Protein AF-A0A7K2ZDS9-F1 (afdb_monomer_lite)

Sequence (303 aa):
VRRLADRGIAALVVELGPRFSRLPASIVDAARAAGLPLVQLHREVPFVAVTEEVHTEIVNGHYALLQQAEEVHRRATRALLDGGGVPQVLGILADFTANPVFLETPDGQLLYAASTGTGPVGADPLQVWEGMRGDRAARESPPVGALLVDVPGGGPDTGAVRARLVLLAVSGPLATVHRMAAERAAGLLAVVLMQARQEEELAARGRGDFLTDLAEGRITPEDAPAQARVLGFRPGDTPLLPVVMRLAPELSPSGNWALLARAVLEELASVGVPVLLGVRPVEGRVPLLLGLRSEGERTAVAD

Structure (mmCIF, N/CA/C/O backbone):
data_AF-A0A7K2ZDS9-F1
#
_entry.id   AF-A0A7K2ZDS9-F1
#
loop_
_atom_site.group_PDB
_atom_site.id
_atom_site.type_symbol
_atom_site.label_atom_id
_atom_site.label_alt_id
_atom_site.label_comp_id
_atom_site.label_asym_id
_atom_site.label_entity_id
_atom_site.label_seq_id
_atom_site.pdbx_PDB_ins_code
_atom_site.Cartn_x
_atom_site.Cartn_y
_atom_site.Cartn_z
_atom_site.occupancy
_atom_site.B_iso_or_equiv
_atom_site.auth_seq_id
_atom_site.auth_comp_id
_atom_site.auth_asym_id
_atom_site.auth_atom_id
_atom_site.pdbx_PDB_model_num
ATOM 1 N N . VAL A 1 1 ? 43.546 -2.698 -29.893 1.00 84.25 1 VAL A N 1
ATOM 2 C CA . VAL A 1 1 ? 42.318 -3.522 -29.945 1.00 84.25 1 VAL A CA 1
ATOM 3 C C . VAL A 1 1 ? 42.160 -4.390 -28.703 1.00 84.25 1 VAL A C 1
ATOM 5 O O . VAL A 1 1 ? 41.290 -4.057 -27.923 1.00 84.25 1 VAL A O 1
ATOM 8 N N . ARG A 1 2 ? 43.023 -5.387 -28.433 1.00 86.12 2 ARG A N 1
ATOM 9 C CA . ARG A 1 2 ? 42.906 -6.247 -27.225 1.00 86.12 2 ARG A CA 1
ATOM 10 C C . ARG A 1 2 ? 42.755 -5.459 -25.914 1.00 86.12 2 ARG A C 1
ATOM 12 O O . ARG A 1 2 ? 41.713 -5.533 -25.295 1.00 86.12 2 ARG A O 1
ATOM 19 N N . ARG A 1 3 ? 43.684 -4.534 -25.631 1.00 91.62 3 ARG A N 1
ATOM 20 C CA . ARG A 1 3 ? 43.606 -3.626 -24.463 1.00 91.62 3 ARG A CA 1
ATOM 21 C C . ARG A 1 3 ? 42.320 -2.785 -24.356 1.00 91.62 3 ARG A C 1
ATOM 23 O O . ARG A 1 3 ? 42.027 -2.285 -23.281 1.00 91.62 3 ARG A O 1
ATOM 30 N N . LEU A 1 4 ? 41.612 -2.548 -25.464 1.00 89.19 4 LEU A N 1
ATOM 31 C CA . LEU A 1 4 ? 40.334 -1.826 -25.462 1.00 89.19 4 LEU A CA 1
ATOM 32 C C . LEU A 1 4 ? 39.170 -2.780 -25.182 1.00 89.19 4 LEU A C 1
ATOM 34 O O . LEU A 1 4 ? 38.296 -2.441 -24.394 1.00 89.19 4 LEU A O 1
ATOM 38 N N . ALA A 1 5 ? 39.199 -3.979 -25.768 1.00 88.56 5 ALA A N 1
ATOM 39 C CA . ALA A 1 5 ? 38.248 -5.043 -25.461 1.00 88.56 5 ALA A CA 1
ATOM 40 C C . ALA A 1 5 ? 38.324 -5.458 -23.980 1.00 88.56 5 ALA A C 1
ATOM 42 O O . ALA A 1 5 ? 37.290 -5.564 -23.331 1.00 88.56 5 ALA A O 1
ATOM 43 N N . ASP A 1 6 ? 39.533 -5.553 -23.413 1.00 90.56 6 ASP A N 1
ATOM 44 C CA . ASP A 1 6 ? 39.758 -5.864 -21.990 1.00 90.56 6 ASP A CA 1
ATOM 45 C C . ASP A 1 6 ? 39.131 -4.823 -21.039 1.00 90.56 6 ASP A C 1
ATOM 47 O O . ASP A 1 6 ? 38.927 -5.094 -19.860 1.00 90.56 6 ASP A O 1
ATOM 51 N N . ARG A 1 7 ? 38.819 -3.617 -21.538 1.00 91.38 7 ARG A N 1
ATOM 52 C CA . ARG A 1 7 ? 38.135 -2.555 -20.782 1.00 91.38 7 ARG A CA 1
ATOM 53 C C . ARG A 1 7 ? 36.607 -2.605 -20.899 1.00 91.38 7 ARG A C 1
ATOM 55 O O . ARG A 1 7 ? 35.951 -1.711 -20.376 1.00 91.38 7 ARG A O 1
ATOM 62 N N . GLY A 1 8 ? 36.043 -3.602 -21.582 1.00 87.56 8 GLY A N 1
ATOM 63 C CA . GLY A 1 8 ? 34.594 -3.799 -21.678 1.00 87.56 8 GLY A CA 1
ATOM 64 C C . GLY A 1 8 ? 33.859 -2.744 -22.510 1.00 87.56 8 GLY A C 1
ATOM 65 O O . GLY A 1 8 ? 32.692 -2.469 -22.250 1.00 87.56 8 GLY A O 1
ATOM 66 N N . ILE A 1 9 ? 34.521 -2.118 -23.490 1.00 91.88 9 ILE A N 1
ATOM 67 C CA . ILE A 1 9 ? 33.846 -1.155 -24.372 1.00 91.88 9 ILE A CA 1
ATOM 68 C C . ILE A 1 9 ? 32.840 -1.865 -25.291 1.00 91.88 9 ILE A C 1
ATOM 70 O O . ILE A 1 9 ? 33.092 -2.976 -25.754 1.00 91.88 9 ILE A O 1
ATOM 74 N N . ALA A 1 10 ? 31.727 -1.198 -25.600 1.00 88.62 10 ALA A N 1
ATOM 75 C CA . ALA A 1 10 ? 30.663 -1.774 -26.426 1.00 88.62 10 ALA A CA 1
ATOM 76 C C . ALA A 1 10 ? 31.066 -1.963 -27.902 1.00 88.62 10 ALA A C 1
ATOM 78 O O . ALA A 1 10 ? 30.640 -2.920 -28.543 1.00 88.62 10 ALA A O 1
ATOM 79 N N . ALA A 1 11 ? 31.880 -1.054 -28.450 1.00 92.56 11 ALA A N 1
ATOM 80 C CA . ALA A 1 11 ? 32.357 -1.094 -29.831 1.00 92.56 11 ALA A CA 1
ATOM 81 C C . ALA A 1 11 ? 33.585 -0.190 -30.025 1.00 92.56 11 ALA A C 1
ATOM 83 O O . ALA A 1 11 ? 33.828 0.726 -29.238 1.00 92.56 11 ALA A O 1
ATOM 84 N N . LEU A 1 12 ? 34.331 -0.414 -31.109 1.00 91.44 12 LEU A N 1
ATOM 85 C CA . LEU A 1 12 ? 35.350 0.503 -31.617 1.00 91.44 12 LEU A CA 1
ATOM 86 C C . LEU A 1 12 ? 34.874 1.111 -32.939 1.00 91.44 12 LEU A C 1
ATOM 88 O O . LEU A 1 12 ? 34.647 0.396 -33.912 1.00 91.44 12 LEU A O 1
ATOM 92 N N . VAL A 1 13 ? 34.765 2.435 -32.984 1.00 90.00 13 VAL A N 1
ATOM 93 C CA . VAL A 1 13 ? 34.428 3.180 -34.202 1.00 90.00 13 VAL A CA 1
ATOM 94 C C . VAL A 1 13 ? 35.693 3.855 -34.715 1.00 90.00 13 VAL A C 1
ATOM 96 O O . VAL A 1 13 ? 36.402 4.501 -33.944 1.00 90.00 13 VAL A O 1
ATOM 99 N N . VAL A 1 14 ? 36.009 3.676 -35.997 1.00 88.44 14 VAL A N 1
ATOM 100 C CA . VAL A 1 14 ? 37.202 4.260 -36.617 1.00 88.44 14 VAL A CA 1
ATOM 101 C C . VAL A 1 14 ? 36.809 5.040 -37.861 1.00 88.44 14 VAL A C 1
ATOM 103 O O . VAL A 1 14 ? 36.216 4.496 -38.795 1.00 88.44 14 VAL A O 1
ATOM 106 N N . GLU A 1 15 ? 37.182 6.312 -37.871 1.00 87.44 15 GLU A N 1
ATOM 107 C CA . GLU A 1 15 ? 37.054 7.183 -39.028 1.00 87.44 15 GLU A CA 1
ATOM 108 C C . GLU A 1 15 ? 38.235 7.000 -39.984 1.00 87.44 15 GLU A C 1
ATOM 110 O O . GLU A 1 15 ? 39.405 7.031 -39.585 1.00 87.44 15 GLU A O 1
ATOM 115 N N . LEU A 1 16 ? 37.925 6.802 -41.265 1.00 81.06 16 LEU A N 1
ATOM 116 C CA . LEU A 1 16 ? 38.924 6.782 -42.321 1.00 81.06 16 LEU A CA 1
ATOM 117 C C . LEU A 1 16 ? 39.328 8.215 -42.681 1.00 81.06 16 LEU A C 1
ATOM 119 O O . LEU A 1 16 ? 38.705 8.863 -43.515 1.00 81.06 16 LEU A O 1
ATOM 123 N N . GLY A 1 17 ? 40.397 8.703 -42.054 1.00 72.06 17 GLY A N 1
ATOM 124 C CA . GLY A 1 17 ? 41.053 9.938 -42.481 1.00 72.06 17 GLY A CA 1
ATOM 125 C C . GLY A 1 17 ? 41.742 9.795 -43.853 1.00 72.06 17 GLY A C 1
ATOM 126 O O . GLY A 1 17 ? 41.769 8.710 -44.440 1.00 72.06 17 GLY A O 1
ATOM 127 N N . PRO A 1 18 ? 42.436 10.837 -44.346 1.00 69.62 18 PRO A N 1
ATOM 128 C CA . PRO A 1 18 ? 43.017 10.864 -45.699 1.00 69.62 18 PRO A CA 1
ATOM 129 C C . PRO A 1 18 ? 44.116 9.814 -45.944 1.00 69.62 18 PRO A C 1
ATOM 131 O O . PRO A 1 18 ? 44.572 9.628 -47.068 1.00 69.62 18 PRO A O 1
ATOM 134 N N . ARG A 1 19 ? 44.580 9.141 -44.885 1.00 70.06 19 ARG A N 1
ATOM 135 C CA . ARG A 1 19 ? 45.683 8.173 -44.913 1.00 70.06 19 ARG A CA 1
ATOM 136 C C . ARG A 1 19 ? 45.243 6.741 -45.203 1.00 70.06 19 ARG A C 1
ATOM 138 O O . ARG A 1 19 ? 46.085 5.935 -45.589 1.00 70.06 19 ARG A O 1
ATOM 145 N N . PHE A 1 20 ? 43.971 6.407 -45.002 1.00 72.94 20 PHE A N 1
ATOM 146 C CA . PHE A 1 20 ? 43.491 5.033 -45.121 1.00 72.94 20 PHE A CA 1
ATOM 147 C C . PHE A 1 20 ? 42.194 4.989 -45.922 1.00 72.94 20 PHE A C 1
ATOM 149 O O . PHE A 1 20 ? 41.197 5.571 -45.523 1.00 72.94 20 PHE A O 1
ATOM 156 N N . SER A 1 21 ? 42.189 4.248 -47.029 1.00 77.62 21 SER A N 1
ATOM 157 C CA . SER A 1 21 ? 40.975 3.974 -47.814 1.00 77.62 21 SER A CA 1
ATOM 158 C C . SER A 1 21 ? 40.158 2.798 -47.263 1.00 77.62 21 SER A C 1
ATOM 160 O O . SER A 1 21 ? 38.987 2.633 -47.601 1.00 77.62 21 SER A O 1
ATOM 162 N N . ARG A 1 22 ? 40.771 1.966 -46.414 1.00 84.44 22 ARG A N 1
ATOM 163 C CA . ARG A 1 22 ? 40.149 0.853 -45.689 1.00 84.44 22 ARG A CA 1
ATOM 164 C C . ARG A 1 22 ? 40.935 0.585 -44.407 1.00 84.44 22 ARG A C 1
ATOM 166 O O . ARG A 1 22 ? 42.142 0.830 -44.363 1.00 84.44 22 ARG A O 1
ATOM 173 N N . LEU A 1 23 ? 40.271 0.047 -43.385 1.00 87.25 23 LEU A N 1
ATOM 174 C CA . LEU A 1 23 ? 40.953 -0.400 -42.173 1.00 87.25 23 LEU A CA 1
ATOM 175 C C . LEU A 1 23 ? 41.977 -1.513 -42.477 1.00 87.25 23 LEU A C 1
ATOM 177 O O . LEU A 1 23 ? 41.646 -2.467 -43.186 1.00 87.25 23 LEU A O 1
ATOM 181 N N . PRO A 1 24 ? 43.205 -1.429 -41.929 1.00 89.62 24 PRO A N 1
ATOM 182 C CA . PRO A 1 24 ? 44.192 -2.499 -42.028 1.00 89.62 24 PRO A CA 1
ATOM 183 C C . PRO A 1 24 ? 43.642 -3.839 -41.526 1.00 89.62 24 PRO A C 1
ATOM 185 O O . PRO A 1 24 ? 43.031 -3.899 -40.456 1.00 89.62 24 PRO A O 1
ATOM 188 N N . ALA A 1 25 ? 43.919 -4.924 -42.257 1.00 90.00 25 ALA A N 1
ATOM 189 C CA . ALA A 1 25 ? 43.439 -6.270 -41.922 1.00 90.00 25 ALA A CA 1
ATOM 190 C C . ALA A 1 25 ? 43.820 -6.692 -40.492 1.00 90.00 25 ALA A C 1
ATOM 192 O O . ALA A 1 25 ? 43.001 -7.250 -39.772 1.00 90.00 25 ALA A O 1
ATOM 193 N N . SER A 1 26 ? 45.008 -6.296 -40.025 1.00 91.31 26 SER A N 1
ATOM 194 C CA . SER A 1 26 ? 45.476 -6.568 -38.663 1.00 91.31 26 SER A CA 1
ATOM 195 C C . SER A 1 26 ? 44.574 -5.994 -37.560 1.00 91.31 26 SER A C 1
ATOM 197 O O . SER A 1 26 ? 44.471 -6.590 -36.488 1.00 91.31 26 SER A O 1
ATOM 199 N N . ILE A 1 27 ? 43.901 -4.861 -37.795 1.00 89.38 27 ILE A N 1
ATOM 200 C CA . ILE A 1 27 ? 42.941 -4.275 -36.845 1.00 89.38 27 ILE A CA 1
ATOM 201 C C . ILE A 1 27 ? 41.627 -5.059 -36.874 1.00 89.38 27 ILE A C 1
ATOM 203 O O . ILE A 1 27 ? 41.070 -5.349 -35.814 1.00 89.38 27 ILE A O 1
ATOM 207 N N . VAL A 1 28 ? 41.164 -5.427 -38.071 1.00 92.69 28 VAL A N 1
ATOM 208 C CA . VAL A 1 28 ? 39.931 -6.201 -38.276 1.00 92.69 28 VAL A CA 1
ATOM 209 C C . VAL A 1 28 ? 40.045 -7.578 -37.625 1.00 92.69 28 VAL A C 1
ATOM 211 O O . VAL A 1 28 ? 39.174 -7.962 -36.844 1.00 92.69 28 VAL A O 1
ATOM 214 N N . ASP A 1 29 ? 41.144 -8.286 -37.873 1.00 94.50 29 ASP A N 1
ATOM 215 C CA . ASP A 1 29 ? 41.392 -9.616 -37.317 1.00 94.50 29 ASP A CA 1
ATOM 216 C C . ASP A 1 29 ? 41.520 -9.565 -35.793 1.00 94.50 29 ASP A C 1
ATOM 218 O O . ASP A 1 29 ? 40.963 -10.406 -35.088 1.00 94.50 29 ASP A O 1
ATOM 222 N N . ALA A 1 30 ? 42.186 -8.536 -35.258 1.00 92.62 30 ALA A N 1
ATOM 223 C CA . ALA A 1 30 ? 42.301 -8.349 -33.817 1.00 92.62 30 ALA A CA 1
ATOM 224 C C . ALA A 1 30 ? 40.958 -8.023 -33.142 1.00 92.62 30 ALA A C 1
ATOM 226 O O . ALA A 1 30 ? 40.757 -8.431 -31.999 1.00 92.62 30 ALA A O 1
ATOM 227 N N . ALA A 1 31 ? 40.061 -7.289 -33.808 1.00 92.12 31 ALA A N 1
ATOM 228 C CA . ALA A 1 31 ? 38.731 -6.974 -33.279 1.00 92.12 31 ALA A CA 1
ATOM 229 C C . ALA A 1 31 ? 37.824 -8.204 -33.314 1.00 92.12 31 ALA A C 1
ATOM 231 O O . ALA A 1 31 ? 37.193 -8.531 -32.312 1.00 92.12 31 ALA A O 1
ATOM 232 N N . ARG A 1 32 ? 37.859 -8.948 -34.427 1.00 93.44 32 ARG A N 1
ATOM 233 C CA . ARG A 1 32 ? 37.137 -10.212 -34.590 1.00 93.44 32 ARG A CA 1
ATOM 234 C C . ARG A 1 32 ? 37.571 -11.253 -33.560 1.00 93.44 32 ARG A C 1
ATOM 236 O O . ARG A 1 32 ? 36.717 -11.855 -32.923 1.00 93.44 32 ARG A O 1
ATOM 243 N N . ALA A 1 33 ? 38.877 -11.423 -33.354 1.00 93.88 33 ALA A N 1
ATOM 244 C CA . ALA A 1 33 ? 39.407 -12.348 -32.352 1.00 93.88 33 ALA A CA 1
ATOM 245 C C . ALA A 1 33 ? 39.027 -11.956 -30.913 1.00 93.88 33 ALA A C 1
ATOM 247 O O . ALA A 1 33 ? 38.928 -12.823 -30.053 1.00 93.88 33 ALA A O 1
ATOM 248 N N . ALA A 1 34 ? 38.816 -10.663 -30.653 1.00 91.25 34 ALA A N 1
ATOM 249 C CA . ALA A 1 34 ? 38.399 -10.149 -29.351 1.00 91.25 34 ALA A CA 1
ATOM 250 C C . ALA A 1 34 ? 36.869 -10.046 -29.187 1.00 91.25 34 ALA A C 1
ATOM 252 O O . ALA A 1 34 ? 36.416 -9.567 -28.153 1.00 91.25 34 ALA A O 1
ATOM 253 N N . GLY A 1 35 ? 36.074 -10.432 -30.196 1.00 92.12 35 GLY A N 1
ATOM 254 C CA . GLY A 1 35 ? 34.613 -10.291 -30.178 1.00 92.12 35 GLY A CA 1
ATOM 255 C C . GLY A 1 35 ? 34.113 -8.841 -30.114 1.00 92.12 35 GLY A C 1
ATOM 256 O O . GLY A 1 35 ? 32.957 -8.613 -29.779 1.00 92.12 35 GLY A O 1
ATOM 257 N N . LEU A 1 36 ? 34.970 -7.861 -30.416 1.00 93.94 36 LEU A N 1
ATOM 258 C CA . LEU A 1 36 ? 34.659 -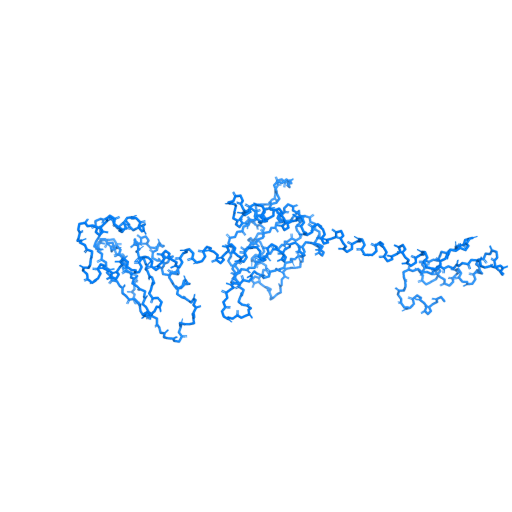6.440 -30.288 1.00 93.94 36 LEU A CA 1
ATOM 259 C C . LEU A 1 36 ? 34.062 -5.906 -31.602 1.00 93.94 36 LEU A C 1
ATOM 261 O O . LEU A 1 36 ? 34.764 -5.930 -32.620 1.00 93.94 36 LEU A O 1
ATOM 265 N N . PRO A 1 37 ? 32.820 -5.380 -31.609 1.00 94.69 37 PRO A N 1
ATOM 266 C CA . PRO A 1 37 ? 32.244 -4.753 -32.793 1.00 94.69 37 PRO A CA 1
ATOM 267 C C . PRO A 1 37 ? 33.131 -3.616 -33.315 1.00 94.69 37 PRO A C 1
ATOM 269 O O . PRO A 1 37 ? 33.517 -2.720 -32.562 1.00 94.69 37 PRO A O 1
ATOM 272 N N . LEU A 1 38 ? 33.460 -3.659 -34.608 1.00 92.94 38 LEU A N 1
ATOM 273 C CA . LEU A 1 38 ? 34.298 -2.671 -35.287 1.00 92.94 38 LEU A CA 1
ATOM 274 C C . LEU A 1 38 ? 33.484 -1.978 -36.380 1.00 92.94 38 LEU A C 1
ATOM 276 O O . LEU A 1 38 ? 33.024 -2.630 -37.316 1.00 92.94 38 LEU A O 1
ATOM 280 N N . VAL A 1 39 ? 33.334 -0.660 -36.272 1.00 91.38 39 VAL A N 1
ATOM 281 C CA . VAL A 1 39 ? 32.566 0.163 -37.215 1.00 91.38 39 VAL A CA 1
ATOM 282 C C . VAL A 1 39 ? 33.517 1.083 -37.974 1.00 91.38 39 VAL A C 1
ATOM 284 O O . VAL A 1 39 ? 34.285 1.828 -37.369 1.00 91.38 39 VAL A O 1
ATOM 287 N N . GLN A 1 40 ? 33.465 1.033 -39.305 1.00 90.06 40 GLN A N 1
ATOM 288 C CA . GLN A 1 40 ? 34.260 1.887 -40.189 1.00 90.06 40 GLN A CA 1
ATOM 289 C C . GLN A 1 40 ? 33.399 3.038 -40.720 1.00 90.06 40 GLN A C 1
ATOM 291 O O . GLN A 1 40 ? 32.426 2.797 -41.441 1.00 90.06 40 GLN A O 1
ATOM 296 N N . LEU A 1 41 ? 33.780 4.281 -40.422 1.00 87.75 41 LEU A N 1
ATOM 297 C CA . LEU A 1 41 ? 33.132 5.469 -40.980 1.00 87.75 41 LEU A CA 1
ATOM 298 C C . LEU A 1 41 ? 33.859 5.906 -42.257 1.00 87.75 41 LEU A C 1
ATOM 300 O O . LEU A 1 41 ? 35.074 6.091 -42.263 1.00 87.75 41 LEU A O 1
ATOM 304 N N . HIS A 1 42 ? 33.103 6.048 -43.346 1.00 84.31 42 HIS A N 1
ATOM 305 C CA . HIS A 1 42 ? 33.617 6.428 -44.672 1.00 84.31 42 HIS A CA 1
ATOM 306 C C . HIS A 1 42 ? 33.562 7.942 -44.926 1.00 84.31 42 HIS A C 1
ATOM 308 O O . HIS A 1 42 ? 33.944 8.406 -45.998 1.00 84.31 42 HIS A O 1
ATOM 314 N N . ARG A 1 43 ? 33.019 8.700 -43.973 1.00 81.19 43 ARG A N 1
ATOM 315 C CA . ARG A 1 43 ? 32.911 10.158 -43.983 1.00 81.19 43 ARG A CA 1
ATOM 316 C C . ARG A 1 43 ? 33.262 10.656 -42.591 1.00 81.19 43 ARG A C 1
ATOM 318 O O . ARG A 1 43 ? 33.038 9.926 -41.624 1.00 81.19 43 ARG A O 1
ATOM 325 N N . GLU A 1 44 ? 33.775 11.876 -42.524 1.00 79.69 44 GLU A N 1
ATOM 326 C CA . GLU A 1 44 ? 34.014 12.558 -41.258 1.00 79.69 44 GLU A CA 1
ATOM 327 C C . GLU A 1 44 ? 32.688 12.738 -40.519 1.00 79.69 44 GLU A C 1
ATOM 329 O O . GLU A 1 44 ? 31.703 13.221 -41.090 1.00 79.69 44 GLU A O 1
ATOM 334 N N . VAL A 1 45 ? 32.655 12.293 -39.264 1.00 81.69 45 VAL A N 1
ATOM 335 C CA . VAL A 1 45 ? 31.509 12.485 -38.376 1.00 81.69 45 VAL A CA 1
ATOM 336 C C . VAL A 1 45 ? 32.019 13.256 -37.165 1.00 81.69 45 VAL A C 1
ATOM 338 O O . VAL A 1 45 ? 32.823 12.712 -36.407 1.00 81.69 45 VAL A O 1
ATOM 341 N N . PRO A 1 46 ? 31.571 14.507 -36.952 1.00 82.81 46 PRO A N 1
ATOM 342 C CA . PRO A 1 46 ? 32.022 15.299 -35.820 1.00 82.81 46 PRO A CA 1
ATOM 343 C C . PRO A 1 46 ? 31.780 14.546 -34.513 1.00 82.81 46 PRO A C 1
ATOM 345 O O . PRO A 1 46 ? 30.645 14.187 -34.199 1.00 82.81 46 PRO A O 1
ATOM 348 N N . PHE A 1 47 ? 32.843 14.335 -33.732 1.00 80.50 47 PHE A N 1
ATOM 349 C CA . PHE A 1 47 ? 32.745 13.660 -32.436 1.00 80.50 47 PHE A CA 1
ATOM 350 C C . PHE A 1 47 ? 31.684 14.313 -31.538 1.00 80.50 47 PHE A C 1
ATOM 352 O O . PHE A 1 47 ? 30.915 13.603 -30.899 1.00 80.50 47 PHE A O 1
ATOM 359 N N . VAL A 1 48 ? 31.588 15.650 -31.579 1.00 85.62 48 VAL A N 1
ATOM 360 C CA . VAL A 1 48 ? 30.579 16.439 -30.855 1.00 85.62 48 VAL A CA 1
ATOM 361 C C . VAL A 1 48 ? 29.159 15.991 -31.204 1.00 85.62 48 VAL A C 1
ATOM 363 O O . VAL A 1 48 ? 28.406 15.676 -30.292 1.00 85.62 48 VAL A O 1
ATOM 366 N N . ALA A 1 49 ? 28.828 15.846 -32.491 1.00 83.06 49 ALA A N 1
ATOM 367 C CA . ALA A 1 49 ? 27.495 15.429 -32.930 1.00 83.06 49 ALA A CA 1
ATOM 368 C C . ALA A 1 49 ? 27.145 14.013 -32.445 1.00 83.06 49 ALA A C 1
ATOM 370 O O . ALA A 1 49 ? 26.041 13.772 -31.971 1.00 83.06 49 ALA A O 1
ATOM 371 N N . VAL A 1 50 ? 28.103 13.077 -32.491 1.00 84.31 50 VAL A N 1
ATOM 372 C CA . VAL A 1 50 ? 27.893 11.718 -31.957 1.00 84.31 50 VAL A CA 1
ATOM 373 C C . VAL A 1 50 ? 27.666 11.763 -30.451 1.00 84.31 50 VAL A C 1
ATOM 375 O O . VAL A 1 50 ? 26.750 11.119 -29.945 1.00 84.31 50 VAL A O 1
ATOM 378 N N . THR A 1 51 ? 28.492 12.511 -29.717 1.00 85.12 51 THR A N 1
ATOM 379 C CA . THR A 1 51 ? 28.337 12.611 -28.266 1.00 85.12 51 THR A CA 1
ATOM 380 C C . THR A 1 51 ? 27.053 13.325 -27.863 1.00 85.12 51 THR A C 1
ATOM 382 O O . THR A 1 51 ? 26.459 12.914 -26.873 1.00 85.12 51 THR A O 1
ATOM 385 N N . GLU A 1 52 ? 26.607 14.339 -28.604 1.00 85.81 52 GLU A N 1
ATOM 386 C CA . GLU A 1 52 ? 25.349 15.053 -28.359 1.00 85.81 52 GLU A CA 1
ATOM 387 C C . GLU A 1 52 ? 24.138 14.153 -28.596 1.00 85.81 52 GLU A C 1
ATOM 389 O O . GLU A 1 52 ? 23.274 14.084 -27.728 1.00 85.81 52 GLU A O 1
ATOM 394 N N . GLU A 1 53 ? 24.101 13.406 -29.701 1.00 82.88 53 GLU A N 1
ATOM 395 C CA . GLU A 1 53 ? 23.032 12.439 -29.981 1.00 82.88 53 GLU A CA 1
ATOM 396 C C . GLU A 1 53 ? 22.980 11.334 -28.919 1.00 82.88 53 GLU A C 1
ATOM 398 O O . GLU A 1 53 ? 21.919 11.027 -28.380 1.00 82.88 53 GLU A O 1
ATOM 403 N N . VAL A 1 54 ? 24.135 10.781 -28.535 1.00 83.62 54 VAL A N 1
ATOM 404 C CA . VAL A 1 54 ? 24.201 9.751 -27.486 1.00 83.62 54 VAL A CA 1
ATOM 405 C C . VAL A 1 54 ? 23.757 10.305 -26.131 1.00 83.62 54 VAL A C 1
ATOM 407 O O . VAL A 1 54 ? 22.983 9.651 -25.436 1.00 83.62 54 VAL A O 1
ATOM 410 N N . HIS A 1 55 ? 24.211 11.500 -25.736 1.00 74.75 55 HIS A N 1
ATOM 411 C CA . HIS A 1 55 ? 23.760 12.114 -24.483 1.00 74.75 55 HIS A CA 1
ATOM 412 C C . HIS A 1 55 ? 22.270 12.448 -24.530 1.00 74.75 55 HIS A C 1
ATOM 414 O O . HIS A 1 55 ? 21.582 12.228 -23.538 1.00 74.75 55 HIS A O 1
ATOM 420 N N . THR A 1 56 ? 21.768 12.925 -25.668 1.00 76.25 56 THR A N 1
ATOM 421 C CA . THR A 1 56 ? 20.345 13.202 -25.883 1.00 76.25 56 THR A CA 1
ATOM 422 C C . THR A 1 56 ? 19.530 11.929 -25.706 1.00 76.25 56 THR A C 1
ATOM 424 O O . THR A 1 56 ? 18.586 11.930 -24.924 1.00 76.25 56 THR A O 1
ATOM 427 N N . GLU A 1 57 ? 19.932 10.816 -26.319 1.00 79.25 57 GLU A N 1
ATOM 428 C CA . GLU A 1 57 ? 19.243 9.531 -26.180 1.00 79.25 57 GLU A CA 1
ATOM 429 C C . GLU A 1 57 ? 19.289 8.992 -24.741 1.00 79.25 57 GLU A C 1
ATOM 431 O O . GLU A 1 57 ? 18.267 8.569 -24.201 1.00 79.25 57 GLU A O 1
ATOM 436 N N . ILE A 1 58 ? 20.443 9.066 -24.067 1.00 76.38 58 ILE A N 1
ATOM 437 C CA . ILE A 1 58 ? 20.578 8.639 -22.663 1.00 76.38 58 ILE A CA 1
ATOM 438 C C . ILE A 1 58 ? 19.676 9.479 -21.747 1.00 76.38 58 ILE A C 1
ATOM 440 O O . ILE A 1 58 ? 18.944 8.936 -20.914 1.00 76.38 58 ILE A O 1
ATOM 444 N N . VAL A 1 59 ? 19.710 10.806 -21.900 1.00 72.75 59 VAL A N 1
ATOM 445 C CA . VAL A 1 59 ? 18.894 11.735 -21.107 1.00 72.75 59 VAL A CA 1
ATOM 446 C C . VAL A 1 59 ? 17.407 11.522 -21.395 1.00 72.75 59 VAL A C 1
ATOM 448 O O . VAL A 1 59 ? 16.615 11.441 -20.455 1.00 72.75 59 VAL A O 1
ATOM 451 N N . ASN A 1 60 ? 17.028 11.351 -22.663 1.00 72.75 60 ASN A N 1
ATOM 452 C CA . ASN A 1 60 ? 15.651 11.089 -23.077 1.00 72.75 60 ASN A CA 1
ATOM 453 C C . ASN A 1 60 ? 15.139 9.747 -22.544 1.00 72.75 60 ASN A C 1
ATOM 455 O O . ASN A 1 60 ? 13.997 9.675 -22.091 1.00 72.75 60 ASN A O 1
ATOM 459 N N . GLY A 1 61 ? 15.977 8.708 -22.517 1.00 73.06 61 GLY A N 1
ATOM 460 C CA . GLY A 1 61 ? 15.637 7.413 -21.932 1.00 73.06 61 GLY A CA 1
ATOM 461 C C . GLY A 1 61 ? 15.327 7.514 -20.437 1.00 73.06 61 GLY A C 1
ATOM 462 O O . GLY A 1 61 ? 14.295 7.023 -19.977 1.00 73.06 61 GLY A O 1
ATOM 463 N N . HIS A 1 62 ? 16.166 8.214 -19.667 1.00 73.81 62 HIS A N 1
ATOM 464 C CA . HIS A 1 62 ? 15.911 8.451 -18.239 1.00 73.81 62 HIS A CA 1
ATOM 465 C C . HIS A 1 62 ? 14.666 9.321 -18.010 1.00 73.81 62 HIS A C 1
ATOM 467 O O . HIS A 1 62 ? 13.877 9.054 -17.099 1.00 73.81 62 HIS A O 1
ATOM 473 N N . TYR A 1 63 ? 14.462 10.331 -18.856 1.00 80.12 63 TYR A N 1
ATOM 474 C CA . TYR A 1 63 ? 13.282 11.187 -18.808 1.00 80.12 63 TYR A CA 1
ATOM 475 C C . TYR A 1 63 ? 11.995 10.404 -19.103 1.00 80.12 63 TYR A C 1
ATOM 477 O O . TYR A 1 63 ? 11.003 10.576 -18.399 1.00 80.12 63 TYR A O 1
ATOM 485 N N . ALA A 1 64 ? 12.015 9.492 -20.078 1.00 83.06 64 ALA A N 1
ATOM 486 C CA . ALA A 1 64 ? 10.869 8.658 -20.428 1.00 83.06 64 ALA A CA 1
ATOM 487 C C . ALA A 1 64 ? 10.439 7.742 -19.270 1.00 83.06 64 ALA A C 1
ATOM 489 O O . ALA A 1 64 ? 9.249 7.664 -18.964 1.00 83.06 64 ALA A O 1
ATOM 490 N N . LEU A 1 65 ? 11.391 7.105 -18.576 1.00 85.81 65 LEU A N 1
ATOM 491 C CA . LEU A 1 65 ? 11.088 6.287 -17.391 1.00 85.81 65 LEU A CA 1
ATOM 492 C C . LEU A 1 65 ? 10.476 7.139 -16.268 1.00 85.81 65 LEU A C 1
ATOM 494 O O . LEU A 1 65 ? 9.502 6.733 -15.634 1.00 85.81 65 LEU A O 1
ATOM 498 N N . LEU A 1 66 ? 11.006 8.346 -16.046 1.00 86.62 66 LEU A N 1
ATOM 499 C CA . LEU A 1 66 ? 10.464 9.267 -15.050 1.00 86.62 66 LEU A CA 1
ATOM 500 C C . LEU A 1 66 ? 9.033 9.702 -15.393 1.00 86.62 66 LEU A C 1
ATOM 502 O O . LEU A 1 66 ? 8.173 9.695 -14.517 1.00 86.62 66 LEU A O 1
ATOM 506 N N . GLN A 1 67 ? 8.769 10.029 -16.660 1.00 89.81 67 GLN A N 1
ATOM 507 C CA . GLN A 1 67 ? 7.436 10.392 -17.148 1.00 89.81 67 GLN A CA 1
ATOM 508 C C . GLN A 1 67 ? 6.431 9.247 -16.977 1.00 89.81 67 GLN A C 1
ATOM 510 O O . GLN A 1 67 ? 5.308 9.475 -16.536 1.00 89.81 67 GLN A O 1
ATOM 515 N N . GLN A 1 68 ? 6.832 8.004 -17.256 1.00 89.81 68 GLN A N 1
ATOM 516 C CA . GLN A 1 68 ? 5.976 6.834 -17.040 1.00 89.81 68 GLN A CA 1
ATOM 517 C C . GLN A 1 68 ? 5.629 6.641 -15.558 1.00 89.81 68 GLN A C 1
ATOM 519 O O . GLN A 1 68 ? 4.461 6.456 -15.217 1.00 89.81 68 GLN A O 1
ATOM 524 N N . ALA A 1 69 ? 6.617 6.734 -14.664 1.00 91.69 69 ALA A N 1
ATOM 525 C CA . ALA A 1 69 ? 6.373 6.660 -13.224 1.00 91.69 69 ALA A CA 1
ATOM 526 C C . ALA A 1 69 ? 5.537 7.851 -12.708 1.00 91.69 69 ALA A C 1
ATOM 528 O O . ALA A 1 69 ? 4.806 7.719 -11.723 1.00 91.69 69 ALA A O 1
ATOM 529 N N . GLU A 1 70 ? 5.635 9.022 -13.343 1.00 92.44 70 GLU A N 1
ATOM 530 C CA . GLU A 1 70 ? 4.822 10.207 -13.026 1.00 92.44 70 GLU A CA 1
ATOM 531 C C . GLU A 1 70 ? 3.378 10.017 -13.445 1.00 92.44 70 GLU A C 1
ATOM 533 O O . GLU A 1 70 ? 2.470 10.347 -12.688 1.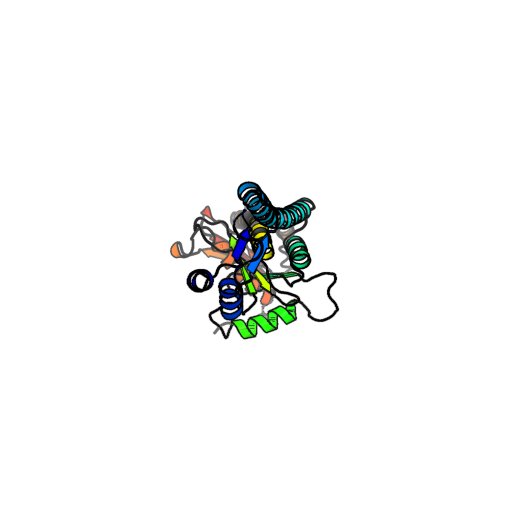00 92.44 70 GLU A O 1
ATOM 538 N N . GLU A 1 71 ? 3.148 9.395 -14.596 1.00 94.19 71 GLU A N 1
ATOM 539 C CA . GLU A 1 71 ? 1.799 9.086 -15.038 1.00 94.19 71 GLU A CA 1
ATOM 540 C C . GLU A 1 71 ? 1.085 8.138 -14.070 1.00 94.19 71 GLU A C 1
ATOM 542 O O . GLU A 1 71 ? -0.086 8.350 -13.746 1.00 94.19 71 GLU A O 1
ATOM 547 N N . VAL A 1 72 ? 1.792 7.135 -13.541 1.00 95.31 72 VAL A N 1
ATOM 548 C CA . VAL A 1 72 ? 1.253 6.244 -12.500 1.00 95.31 72 VAL A CA 1
ATOM 549 C C . VAL A 1 72 ? 0.893 7.029 -11.244 1.00 95.31 72 VAL A C 1
ATOM 551 O O . VAL A 1 72 ? -0.219 6.886 -10.734 1.00 95.31 72 VAL A O 1
ATOM 554 N N . HIS A 1 73 ? 1.797 7.891 -10.772 1.00 94.31 73 HIS A N 1
ATOM 555 C CA . HIS A 1 73 ? 1.548 8.738 -9.609 1.00 94.31 73 HIS A CA 1
ATOM 556 C C . HIS A 1 73 ? 0.329 9.645 -9.824 1.00 94.31 73 HIS A C 1
ATOM 558 O O . HIS A 1 73 ? -0.577 9.668 -8.996 1.00 94.31 73 HIS A O 1
ATOM 564 N N . ARG A 1 74 ? 0.240 10.319 -10.975 1.00 96.31 74 ARG A N 1
ATOM 565 C CA . ARG A 1 74 ? -0.882 11.193 -11.340 1.00 96.31 74 ARG A CA 1
ATOM 566 C C . ARG A 1 74 ? -2.213 10.443 -11.379 1.00 96.31 74 ARG A C 1
ATOM 568 O O . ARG A 1 74 ? -3.216 10.954 -10.877 1.00 96.31 74 ARG A O 1
ATOM 575 N N . ARG A 1 75 ? -2.239 9.240 -11.964 1.00 96.88 75 ARG A N 1
ATOM 576 C CA . ARG A 1 75 ? -3.432 8.378 -11.995 1.00 96.88 75 ARG A CA 1
ATOM 577 C C . ARG A 1 75 ? -3.847 7.944 -10.591 1.00 96.88 75 ARG A C 1
ATOM 579 O O . ARG A 1 75 ? -5.030 8.027 -10.276 1.00 96.88 75 ARG A O 1
ATOM 586 N N . ALA A 1 76 ? -2.893 7.527 -9.759 1.00 96.06 76 ALA A N 1
ATOM 587 C CA . ALA A 1 76 ? -3.150 7.134 -8.377 1.00 96.06 76 ALA A CA 1
ATOM 588 C C . ALA A 1 76 ? -3.685 8.308 -7.545 1.00 96.06 76 ALA A C 1
ATOM 590 O O . ALA A 1 76 ? -4.707 8.168 -6.882 1.00 96.06 76 ALA A O 1
ATOM 591 N N . THR A 1 77 ? -3.064 9.485 -7.647 1.00 95.81 77 THR A N 1
ATOM 592 C CA . THR A 1 77 ? -3.528 10.707 -6.979 1.00 95.81 77 THR A CA 1
ATOM 593 C C . THR A 1 77 ? -4.947 11.072 -7.405 1.00 95.81 77 THR A C 1
ATOM 595 O O . THR A 1 77 ? -5.781 11.347 -6.549 1.00 95.81 77 THR A O 1
ATOM 598 N N . ARG A 1 78 ? -5.264 11.023 -8.707 1.00 96.56 78 ARG A N 1
ATOM 599 C CA . ARG A 1 78 ? -6.633 11.273 -9.187 1.00 96.56 78 ARG A CA 1
ATOM 600 C C . ARG A 1 78 ? -7.629 10.269 -8.605 1.00 96.56 78 ARG A C 1
ATOM 602 O O . ARG A 1 78 ? -8.651 10.688 -8.085 1.00 96.56 78 ARG A O 1
ATOM 609 N N . ALA A 1 79 ? -7.298 8.977 -8.622 1.00 94.06 79 ALA A N 1
ATOM 610 C CA . ALA A 1 79 ? -8.164 7.944 -8.060 1.00 94.06 79 ALA A CA 1
ATOM 611 C C . ALA A 1 79 ? -8.455 8.168 -6.567 1.00 94.06 79 ALA A C 1
ATOM 613 O O . ALA A 1 79 ? -9.580 7.941 -6.135 1.00 94.06 79 ALA A O 1
ATOM 614 N N . LEU A 1 80 ? -7.474 8.641 -5.793 1.00 92.88 80 LEU A N 1
ATOM 615 C CA . LEU A 1 80 ? -7.675 9.004 -4.387 1.00 92.88 80 LEU A CA 1
ATOM 616 C C . LEU A 1 80 ? -8.558 10.250 -4.225 1.00 92.88 80 LEU A C 1
ATOM 618 O O . LEU A 1 80 ? -9.436 10.267 -3.368 1.00 92.88 80 LEU A O 1
ATOM 622 N N . LEU A 1 81 ? -8.360 11.279 -5.056 1.00 93.62 81 LEU A N 1
ATOM 623 C CA . LEU A 1 81 ? -9.194 12.490 -5.041 1.00 93.62 81 LEU A CA 1
ATOM 624 C C . LEU A 1 81 ? -10.655 12.205 -5.419 1.00 93.62 81 LEU A C 1
ATOM 626 O O . LEU A 1 81 ? -11.553 12.854 -4.892 1.00 93.62 81 LEU A O 1
ATOM 630 N N . ASP A 1 82 ? -10.891 11.203 -6.265 1.00 93.69 82 ASP A N 1
ATOM 631 C CA . ASP A 1 82 ? -12.228 10.728 -6.639 1.00 93.69 82 ASP A CA 1
ATOM 632 C C . ASP A 1 82 ? -12.878 9.842 -5.546 1.00 93.69 82 ASP A C 1
ATOM 634 O O . ASP A 1 82 ? -13.932 9.244 -5.766 1.00 93.69 82 ASP A O 1
ATOM 638 N N . GLY A 1 83 ? -12.263 9.740 -4.359 1.00 87.12 83 GLY A N 1
ATOM 639 C CA . GLY A 1 83 ? -12.756 8.955 -3.221 1.00 87.12 83 GLY A CA 1
ATOM 640 C C . GLY A 1 83 ? -12.323 7.486 -3.225 1.00 87.12 83 GLY A C 1
ATOM 641 O O . GLY A 1 83 ? -12.836 6.687 -2.440 1.00 87.12 83 GLY A O 1
ATOM 642 N N . GLY A 1 84 ? -11.395 7.102 -4.103 1.00 89.06 84 GLY A N 1
ATOM 643 C CA . GLY A 1 84 ? -10.765 5.786 -4.084 1.00 89.06 84 GLY A CA 1
ATOM 644 C C . GLY A 1 84 ? -9.853 5.591 -2.869 1.00 89.06 84 GLY A C 1
ATOM 645 O O . GLY A 1 84 ? -9.432 6.540 -2.213 1.00 89.06 84 GLY A O 1
ATOM 646 N N . GLY A 1 85 ? -9.519 4.336 -2.579 1.00 88.94 85 GLY A N 1
ATOM 647 C CA . GLY A 1 85 ? -8.638 3.957 -1.479 1.00 88.94 85 GLY A CA 1
ATOM 648 C C . GLY A 1 85 ? -7.454 3.110 -1.938 1.00 88.94 85 GLY A C 1
ATOM 649 O O . GLY A 1 85 ? -7.061 3.099 -3.107 1.00 88.94 85 GLY A O 1
ATOM 650 N N . VAL A 1 86 ? -6.892 2.357 -0.990 1.00 91.94 86 VAL A N 1
ATOM 651 C CA . VAL A 1 86 ? -5.764 1.441 -1.226 1.00 91.94 86 VAL A CA 1
ATOM 652 C C . VAL A 1 86 ? -6.001 0.492 -2.416 1.00 91.94 86 VAL A C 1
ATOM 654 O O . VAL A 1 86 ? -5.110 0.414 -3.264 1.00 91.94 86 VAL A O 1
ATOM 657 N N . PRO A 1 87 ? -7.167 -0.178 -2.568 1.00 91.25 87 PRO A N 1
ATOM 658 C CA . PRO A 1 87 ? -7.384 -1.114 -3.675 1.00 91.25 87 PRO A CA 1
ATOM 659 C C . PRO A 1 87 ? -7.213 -0.486 -5.066 1.00 91.25 87 PRO A C 1
ATOM 661 O O . PRO A 1 87 ? -6.628 -1.102 -5.953 1.00 91.25 87 PRO A O 1
ATOM 664 N N . GLN A 1 88 ? -7.676 0.751 -5.259 1.00 92.62 88 GLN A N 1
ATOM 665 C CA . GLN A 1 88 ? -7.612 1.451 -6.543 1.00 92.62 88 GLN A CA 1
ATOM 666 C C . GLN A 1 88 ? -6.172 1.817 -6.915 1.00 92.62 88 GLN A C 1
ATOM 668 O O . GLN A 1 88 ? -5.765 1.640 -8.063 1.00 92.62 88 GLN A O 1
ATOM 673 N N . VAL A 1 89 ? -5.378 2.280 -5.943 1.00 95.44 89 VAL A N 1
ATOM 674 C CA . VAL A 1 89 ? -3.951 2.575 -6.153 1.00 95.44 89 VAL A CA 1
ATOM 675 C C . VAL A 1 89 ? -3.183 1.301 -6.511 1.00 95.44 89 VAL A C 1
ATOM 677 O O . VAL A 1 89 ? -2.385 1.311 -7.449 1.00 95.44 89 VAL A O 1
ATOM 680 N N . LEU A 1 90 ? -3.452 0.193 -5.810 1.00 94.62 90 LEU A N 1
ATOM 681 C CA . LEU A 1 90 ? -2.828 -1.098 -6.111 1.00 94.62 90 LEU A CA 1
ATOM 682 C C . LEU A 1 90 ? -3.233 -1.626 -7.492 1.00 94.62 90 LEU A C 1
ATOM 684 O O . LEU A 1 90 ? -2.374 -2.138 -8.203 1.00 94.62 90 LEU A O 1
ATOM 688 N N . GLY A 1 91 ? -4.493 -1.453 -7.902 1.00 93.44 91 GLY A N 1
ATOM 689 C CA . GLY A 1 91 ? -4.962 -1.812 -9.245 1.00 93.44 91 GLY A CA 1
ATOM 690 C C . GLY A 1 91 ? -4.224 -1.056 -10.351 1.00 93.44 91 GLY A C 1
ATOM 691 O O . GLY A 1 91 ? -3.728 -1.668 -11.291 1.00 93.44 91 GLY A O 1
ATOM 692 N N . ILE A 1 92 ? -4.044 0.261 -10.196 1.00 95.25 92 ILE A N 1
ATOM 693 C CA . ILE A 1 92 ? -3.274 1.079 -11.152 1.00 95.25 92 ILE A CA 1
ATOM 694 C C . ILE A 1 92 ? -1.829 0.578 -11.271 1.00 95.25 92 ILE A C 1
ATOM 696 O O . ILE A 1 92 ? -1.279 0.541 -12.374 1.00 95.25 92 ILE A O 1
ATOM 700 N N . LEU A 1 93 ? -1.209 0.195 -10.151 1.00 94.81 93 LEU A N 1
ATOM 701 C CA . LEU A 1 93 ? 0.153 -0.331 -10.154 1.00 94.81 93 LEU A CA 1
ATOM 702 C C . LEU A 1 93 ? 0.228 -1.741 -10.759 1.00 94.81 93 LEU A C 1
ATOM 704 O O . LEU A 1 93 ? 1.165 -2.030 -11.506 1.00 94.81 93 LEU A O 1
ATOM 708 N N . ALA A 1 94 ? -0.753 -2.599 -10.483 1.00 92.94 94 ALA A N 1
ATOM 709 C CA . ALA A 1 94 ? -0.839 -3.932 -11.069 1.00 92.94 94 ALA A CA 1
ATOM 710 C C . ALA A 1 94 ? -0.981 -3.856 -12.594 1.00 92.94 94 ALA A C 1
ATOM 712 O O . ALA A 1 94 ? -0.226 -4.505 -13.316 1.00 92.94 94 ALA A O 1
ATOM 713 N N . ASP A 1 95 ? -1.857 -2.979 -13.088 1.00 92.81 95 ASP A N 1
ATOM 714 C CA . ASP A 1 95 ? -2.028 -2.732 -14.521 1.00 92.81 95 ASP A CA 1
ATOM 715 C C . ASP A 1 95 ? -0.755 -2.164 -15.160 1.00 92.81 95 ASP A C 1
ATOM 717 O O . ASP A 1 95 ? -0.362 -2.590 -16.244 1.00 92.81 95 ASP A O 1
ATOM 721 N N . PHE A 1 96 ? -0.082 -1.216 -14.495 1.00 93.50 96 PHE A N 1
ATOM 722 C CA . PHE A 1 96 ? 1.152 -0.620 -15.011 1.00 93.50 96 PHE A CA 1
ATOM 723 C C . PHE A 1 96 ? 2.301 -1.627 -15.107 1.00 93.50 96 PHE A C 1
ATOM 725 O O . PHE A 1 96 ? 3.049 -1.624 -16.080 1.00 93.50 96 PHE A O 1
ATOM 732 N N . THR A 1 97 ? 2.450 -2.478 -14.094 1.00 91.31 97 THR A N 1
ATOM 733 C CA . THR A 1 97 ? 3.543 -3.457 -14.031 1.00 91.31 97 THR A CA 1
ATOM 734 C C . THR A 1 97 ? 3.212 -4.776 -14.720 1.00 91.31 97 THR A C 1
ATOM 736 O O . THR A 1 97 ? 4.092 -5.628 -14.827 1.00 91.31 97 THR A O 1
ATOM 739 N N . ALA A 1 98 ? 1.964 -4.951 -15.169 1.00 89.75 98 ALA A N 1
ATOM 740 C CA . ALA A 1 98 ? 1.398 -6.197 -15.683 1.00 89.75 98 ALA A CA 1
ATOM 741 C C . ALA A 1 98 ? 1.579 -7.401 -14.733 1.00 89.75 98 ALA A C 1
ATOM 743 O O . ALA A 1 98 ? 1.608 -8.556 -15.164 1.00 89.75 98 ALA A O 1
ATOM 744 N N . ASN A 1 99 ? 1.722 -7.136 -13.436 1.00 88.69 99 ASN A N 1
ATOM 745 C CA . ASN A 1 99 ? 2.105 -8.103 -12.417 1.00 88.69 99 ASN A CA 1
ATOM 746 C C . ASN A 1 99 ? 1.241 -7.920 -11.159 1.00 88.69 99 ASN A C 1
ATOM 748 O O . ASN A 1 99 ? 0.786 -6.807 -10.889 1.00 88.69 99 ASN A O 1
ATOM 752 N N . PRO A 1 100 ? 1.004 -8.982 -10.370 1.00 89.12 100 PRO A N 1
ATOM 753 C CA . PRO A 1 100 ? 0.244 -8.862 -9.136 1.00 89.12 100 PRO A CA 1
ATOM 754 C C . PRO A 1 100 ? 1.011 -8.048 -8.087 1.00 89.12 100 PRO A C 1
ATOM 756 O O . PRO A 1 100 ? 2.242 -8.123 -7.972 1.00 89.12 100 PRO A O 1
ATOM 759 N N . VAL A 1 101 ? 0.248 -7.280 -7.313 1.00 91.56 101 VAL A N 1
ATOM 760 C CA . VAL A 1 101 ? 0.742 -6.357 -6.291 1.00 91.56 101 VAL A CA 1
ATOM 761 C C . VAL A 1 101 ? 0.036 -6.646 -4.975 1.00 91.56 101 VAL A C 1
ATOM 763 O O . VAL A 1 101 ? -1.190 -6.739 -4.916 1.00 91.56 101 VAL A O 1
ATOM 766 N N . PHE A 1 102 ? 0.811 -6.729 -3.901 1.00 92.06 102 PHE A N 1
ATOM 767 C CA . PHE A 1 102 ? 0.315 -7.001 -2.559 1.00 92.06 102 PHE A CA 1
ATOM 768 C C . PHE A 1 102 ? 0.745 -5.902 -1.604 1.00 92.06 102 PHE A C 1
ATOM 770 O O . PHE A 1 102 ? 1.839 -5.352 -1.719 1.00 92.06 102 PHE A O 1
ATOM 777 N N . LEU A 1 103 ? -0.114 -5.612 -0.638 1.00 92.00 103 LEU A N 1
ATOM 778 C CA . LEU A 1 103 ? 0.210 -4.787 0.509 1.00 92.00 103 LEU A CA 1
ATOM 779 C C . LEU A 1 103 ? 0.118 -5.660 1.755 1.00 92.00 103 LEU A C 1
ATOM 781 O O . LEU A 1 103 ? -0.951 -6.187 2.055 1.00 92.00 103 LEU A O 1
ATOM 785 N N . GLU A 1 104 ? 1.226 -5.814 2.468 1.00 88.06 104 GLU A N 1
ATOM 786 C CA . GLU A 1 104 ? 1.323 -6.615 3.690 1.00 88.06 104 GLU A CA 1
ATOM 787 C C . GLU A 1 104 ? 1.690 -5.749 4.901 1.00 88.06 104 GLU A C 1
ATOM 789 O O . GLU A 1 104 ? 2.260 -4.667 4.758 1.00 88.06 104 GLU A O 1
ATOM 794 N N . THR A 1 105 ? 1.364 -6.207 6.106 1.00 84.31 105 THR A N 1
ATOM 795 C CA . THR A 1 105 ? 1.920 -5.650 7.344 1.00 84.31 105 THR A CA 1
ATOM 796 C C . THR A 1 105 ? 3.421 -5.957 7.435 1.00 84.31 105 THR A C 1
ATOM 798 O O . THR A 1 105 ? 3.907 -6.855 6.741 1.00 84.31 105 THR A O 1
ATOM 801 N N . PRO A 1 106 ? 4.180 -5.267 8.307 1.00 80.50 106 PRO A N 1
ATOM 802 C CA . PRO A 1 106 ? 5.580 -5.607 8.569 1.00 80.50 106 PRO A CA 1
ATOM 803 C C . PRO A 1 106 ? 5.784 -7.075 8.981 1.00 80.50 106 PRO A C 1
ATOM 805 O O . PRO A 1 106 ? 6.807 -7.662 8.638 1.00 80.50 106 PRO A O 1
ATOM 808 N N . ASP A 1 107 ? 4.776 -7.672 9.624 1.00 74.81 107 ASP A N 1
ATOM 809 C CA . ASP A 1 107 ? 4.757 -9.073 10.067 1.00 74.81 107 ASP A CA 1
ATOM 810 C C . ASP A 1 107 ? 4.339 -10.066 8.959 1.00 74.81 107 ASP A C 1
ATOM 812 O O . ASP A 1 107 ? 4.198 -11.263 9.204 1.00 74.81 107 ASP A O 1
ATOM 816 N N . GLY A 1 108 ? 4.113 -9.598 7.724 1.00 75.62 108 GLY A N 1
ATOM 817 C CA . GLY A 1 108 ? 3.763 -10.449 6.578 1.00 75.62 108 GLY A CA 1
ATOM 818 C C . GLY A 1 108 ? 2.291 -10.878 6.519 1.00 75.62 108 GLY A C 1
ATOM 819 O O . GLY A 1 108 ? 1.939 -11.865 5.856 1.00 75.62 108 GLY A O 1
ATOM 820 N N . GLN A 1 109 ? 1.398 -10.165 7.211 1.00 78.69 109 GLN A N 1
ATOM 821 C CA . GLN A 1 109 ? -0.044 -10.349 7.061 1.00 78.69 109 GLN A CA 1
ATOM 822 C C . GLN A 1 109 ? -0.541 -9.580 5.839 1.00 78.69 109 GLN A C 1
ATOM 824 O O . GLN A 1 109 ? -0.347 -8.372 5.741 1.00 78.69 109 GLN A O 1
ATOM 829 N N . LEU A 1 110 ? -1.212 -10.265 4.912 1.00 81.88 110 LEU A N 1
ATOM 830 C CA . LEU A 1 110 ? -1.811 -9.619 3.749 1.00 81.88 110 LEU A CA 1
ATOM 831 C C . LEU A 1 110 ? -2.914 -8.644 4.188 1.00 81.88 110 LEU A C 1
ATOM 833 O O . LEU A 1 110 ? -3.846 -9.032 4.889 1.00 81.88 110 LEU A O 1
ATOM 837 N N . LEU A 1 111 ? -2.804 -7.388 3.756 1.00 84.44 111 LEU A N 1
ATOM 838 C CA . LEU A 1 111 ? -3.831 -6.361 3.929 1.00 84.44 111 LEU A CA 1
ATOM 839 C C . LEU A 1 111 ? -4.692 -6.238 2.673 1.00 84.44 111 LEU A C 1
ATOM 841 O O . LEU A 1 111 ? -5.914 -6.217 2.762 1.00 84.44 111 LEU A O 1
ATOM 845 N N . TYR A 1 112 ? -4.046 -6.147 1.508 1.00 88.25 112 TYR A N 1
ATOM 846 C CA . TYR A 1 112 ? -4.713 -5.979 0.219 1.00 88.25 112 TYR A CA 1
ATOM 847 C C . TYR A 1 112 ? -3.934 -6.678 -0.892 1.00 88.25 112 TYR A C 1
ATOM 849 O O . TYR A 1 112 ? -2.705 -6.737 -0.857 1.00 88.25 112 TYR A O 1
ATOM 857 N N . ALA A 1 113 ? -4.650 -7.141 -1.911 1.00 87.44 113 ALA A N 1
ATOM 858 C CA . ALA A 1 113 ? -4.081 -7.699 -3.128 1.00 87.44 113 ALA A CA 1
ATOM 859 C C . ALA A 1 113 ? -4.763 -7.080 -4.351 1.00 87.44 113 ALA A C 1
ATOM 861 O O . ALA A 1 113 ? -5.970 -6.834 -4.337 1.00 87.44 113 ALA A O 1
ATOM 862 N N . ALA A 1 114 ? -3.991 -6.851 -5.406 1.00 89.44 114 ALA A N 1
ATOM 863 C CA . ALA A 1 114 ? -4.484 -6.445 -6.712 1.00 89.44 114 ALA A CA 1
ATOM 864 C C . ALA A 1 114 ? -3.779 -7.247 -7.809 1.00 89.44 114 ALA A C 1
ATOM 866 O O . ALA A 1 114 ? -2.607 -7.606 -7.691 1.00 89.44 114 ALA A O 1
ATOM 867 N N . SER A 1 115 ? -4.502 -7.514 -8.890 1.00 83.62 115 SER A N 1
ATOM 868 C CA . SER A 1 115 ? -3.978 -8.163 -10.090 1.00 83.62 115 SER A CA 1
ATOM 869 C C . SER A 1 115 ? -4.504 -7.453 -11.328 1.00 83.62 115 SER A C 1
ATOM 871 O O . SER A 1 115 ? -5.380 -6.593 -11.231 1.00 83.62 115 SER A O 1
ATOM 873 N N . THR A 1 116 ? -3.932 -7.787 -12.479 1.00 76.00 116 THR A N 1
ATOM 874 C CA . THR A 1 116 ? -4.290 -7.182 -13.758 1.00 76.00 116 THR A CA 1
ATOM 875 C C . THR A 1 116 ? -5.735 -7.518 -14.116 1.00 76.00 116 THR A C 1
ATOM 877 O O . THR A 1 116 ? -6.157 -8.674 -14.063 1.00 76.00 116 THR A O 1
ATOM 880 N N . GLY A 1 117 ? -6.508 -6.509 -14.521 1.00 60.22 117 GLY A N 1
ATOM 881 C CA . GLY A 1 117 ? -7.904 -6.707 -14.941 1.00 60.22 117 GLY A CA 1
ATOM 882 C C . GLY A 1 117 ? -8.067 -7.440 -16.284 1.00 60.22 117 GLY A C 1
ATOM 883 O O . GLY A 1 117 ? -9.187 -7.760 -16.675 1.00 60.22 117 GLY A O 1
ATOM 884 N N . THR A 1 118 ? -6.969 -7.682 -17.007 1.00 51.72 118 THR A N 1
ATOM 885 C CA . THR A 1 118 ? -6.944 -8.132 -18.414 1.00 51.72 118 THR A CA 1
ATOM 886 C C . THR A 1 118 ? -6.003 -9.313 -18.693 1.00 51.72 118 THR A C 1
ATOM 888 O O . THR A 1 118 ? -5.799 -9.669 -19.854 1.00 51.72 118 THR A O 1
ATOM 891 N N . GLY A 1 119 ? -5.436 -9.952 -17.664 1.00 46.69 119 GLY A N 1
ATOM 892 C CA . GLY A 1 119 ? -4.657 -11.185 -17.830 1.00 46.69 119 GLY A CA 1
ATOM 893 C C . GLY A 1 119 ? -5.540 -12.396 -18.177 1.00 46.69 119 GLY A C 1
ATOM 894 O O . GLY A 1 119 ? -6.713 -12.419 -17.794 1.00 46.69 119 GLY A O 1
ATOM 895 N N . PRO A 1 120 ? -5.021 -13.415 -18.895 1.00 43.41 120 PRO A N 1
ATOM 896 C CA . PRO A 1 120 ? -5.765 -14.651 -19.111 1.00 43.41 120 PRO A CA 1
ATOM 897 C C . PRO A 1 120 ? -6.123 -15.254 -17.747 1.00 43.41 120 PRO A C 1
ATOM 899 O O . PRO A 1 120 ? -5.319 -15.204 -16.818 1.00 43.41 120 PRO A O 1
ATOM 902 N N . VAL A 1 121 ? -7.336 -15.798 -17.622 1.00 53.72 121 VAL A N 1
ATOM 903 C CA . VAL A 1 121 ? -7.789 -16.538 -16.433 1.00 53.72 121 VAL A CA 1
ATOM 904 C C . VAL A 1 121 ? -6.664 -17.456 -15.942 1.00 53.72 121 VAL A C 1
ATOM 906 O O . VAL A 1 121 ? -6.209 -18.295 -16.718 1.00 53.72 121 VAL A O 1
ATOM 909 N N . GLY A 1 122 ? -6.247 -17.346 -14.673 1.00 53.00 122 GLY A N 1
ATOM 910 C CA . GLY A 1 122 ? -5.477 -18.437 -14.066 1.00 53.00 122 GLY A CA 1
ATOM 911 C C . GLY A 1 122 ? -4.446 -18.124 -12.986 1.00 53.00 122 GLY A C 1
ATOM 912 O O . GLY A 1 122 ? -3.416 -18.782 -12.985 1.00 53.00 122 GLY A O 1
ATOM 913 N N . ALA A 1 123 ? -4.692 -17.193 -12.064 1.00 54.62 123 ALA A N 1
ATOM 914 C CA . ALA A 1 123 ? -4.293 -17.372 -10.663 1.00 54.62 123 ALA A CA 1
ATOM 915 C C . ALA A 1 123 ? -5.036 -16.344 -9.806 1.00 54.62 123 ALA A C 1
ATOM 917 O O . ALA A 1 123 ? -4.941 -15.141 -10.047 1.00 54.62 123 ALA A O 1
ATOM 918 N N . ASP A 1 124 ? -5.790 -16.818 -8.818 1.00 70.75 124 ASP A N 1
ATOM 919 C CA . ASP A 1 124 ? -6.315 -15.951 -7.766 1.00 70.75 124 ASP A CA 1
ATOM 920 C C . ASP A 1 124 ? -5.116 -15.273 -7.068 1.00 70.75 124 ASP A C 1
ATOM 922 O O . ASP A 1 124 ? -4.186 -15.982 -6.666 1.00 70.75 124 ASP A O 1
ATOM 926 N N . PRO A 1 125 ? -5.085 -13.932 -6.930 1.00 69.31 125 PRO A N 1
ATOM 927 C CA . PRO A 1 125 ? -4.017 -13.230 -6.218 1.00 69.31 125 PRO A CA 1
ATOM 928 C C . PRO A 1 125 ? -3.726 -13.838 -4.843 1.00 69.31 125 PRO A C 1
ATOM 930 O O . PRO A 1 125 ? -2.569 -13.885 -4.427 1.00 69.31 125 PRO A O 1
ATOM 933 N N . LEU A 1 126 ? -4.756 -14.354 -4.166 1.00 72.38 126 LEU A N 1
ATOM 934 C CA . LEU A 1 126 ? -4.617 -15.032 -2.881 1.00 72.38 126 LEU A CA 1
ATOM 935 C C . LEU A 1 126 ? -3.827 -16.339 -2.998 1.00 72.38 126 LEU A C 1
ATOM 937 O O . LEU A 1 126 ? -2.947 -16.567 -2.179 1.00 72.38 126 LEU A O 1
ATOM 941 N N . GLN A 1 127 ? -4.040 -17.142 -4.043 1.00 75.31 127 GLN A N 1
ATOM 942 C CA . GLN A 1 127 ? -3.273 -18.374 -4.278 1.00 75.31 127 GLN A CA 1
ATOM 943 C C . GLN A 1 127 ? -1.802 -18.082 -4.600 1.00 75.31 127 GLN A C 1
ATOM 945 O O . GLN A 1 127 ? -0.906 -18.773 -4.112 1.00 75.31 127 GLN A O 1
ATOM 950 N N . VAL A 1 128 ? -1.537 -17.033 -5.390 1.00 75.38 128 VAL A N 1
ATOM 951 C CA . VAL A 1 128 ? -0.164 -16.567 -5.669 1.00 75.38 128 VAL A CA 1
ATOM 952 C C . VAL A 1 128 ? 0.528 -16.158 -4.370 1.00 75.38 128 VAL A C 1
ATOM 954 O O . VAL A 1 128 ? 1.690 -16.493 -4.131 1.00 75.38 128 VAL A O 1
ATOM 957 N N . TRP A 1 129 ? -0.197 -15.439 -3.518 1.00 75.94 129 TRP A N 1
ATOM 958 C CA . TRP A 1 129 ? 0.312 -14.963 -2.246 1.00 75.94 129 TRP A CA 1
ATOM 959 C C . TRP A 1 129 ? 0.497 -16.107 -1.220 1.00 75.94 129 TRP A C 1
ATOM 961 O O . TRP A 1 129 ? 1.525 -16.147 -0.541 1.00 75.94 129 TRP A O 1
ATOM 971 N N . GLU A 1 130 ? -0.408 -17.088 -1.155 1.00 75.94 130 GLU A N 1
ATOM 972 C CA . GLU A 1 130 ? -0.301 -18.271 -0.282 1.00 75.94 130 GLU A CA 1
ATOM 973 C C . GLU A 1 130 ? 0.909 -19.137 -0.641 1.00 75.94 130 GLU A C 1
ATOM 975 O O . GLU A 1 130 ? 1.691 -19.510 0.241 1.00 75.94 130 GLU A O 1
ATOM 980 N N . GLY A 1 131 ? 1.114 -19.392 -1.939 1.00 71.19 131 GLY A N 1
ATOM 981 C CA . GLY A 1 131 ? 2.297 -20.096 -2.433 1.00 71.19 131 GLY A CA 1
ATOM 982 C C . GLY A 1 131 ? 3.597 -19.383 -2.050 1.00 71.19 131 GLY A C 1
ATOM 983 O O . GLY A 1 131 ? 4.566 -20.028 -1.651 1.00 71.19 131 GLY A O 1
ATOM 984 N N . MET A 1 132 ? 3.604 -18.046 -2.080 1.00 71.31 132 MET A N 1
ATOM 985 C CA . MET A 1 132 ? 4.754 -17.252 -1.646 1.00 71.31 132 MET A CA 1
ATOM 986 C C . MET A 1 132 ? 4.984 -17.318 -0.133 1.00 71.31 132 MET A C 1
ATOM 988 O O . MET A 1 132 ? 6.132 -17.469 0.288 1.00 71.31 132 MET A O 1
ATOM 992 N N . ARG A 1 133 ? 3.937 -17.199 0.703 1.00 69.94 133 ARG A N 1
ATOM 993 C CA . ARG A 1 133 ? 4.094 -17.238 2.172 1.00 69.94 133 ARG A CA 1
ATOM 994 C C . ARG A 1 133 ? 4.763 -18.543 2.606 1.00 69.94 133 ARG A C 1
ATOM 996 O O . ARG A 1 133 ? 5.671 -18.495 3.437 1.00 69.94 133 ARG A O 1
ATOM 1003 N N . GLY A 1 134 ? 4.356 -19.674 2.023 1.00 62.50 134 GLY A N 1
ATOM 1004 C CA . GLY A 1 134 ? 4.965 -20.977 2.303 1.00 62.50 134 GLY A CA 1
ATOM 1005 C C . GLY A 1 134 ? 6.469 -21.014 2.007 1.00 62.50 134 GLY A C 1
ATOM 1006 O O . GLY A 1 134 ? 7.244 -21.543 2.799 1.00 62.50 134 GLY A O 1
ATOM 1007 N N . ASP A 1 135 ? 6.894 -20.383 0.913 1.00 61.09 135 ASP A N 1
ATOM 1008 C CA . ASP A 1 135 ? 8.291 -20.357 0.460 1.00 61.09 135 ASP A CA 1
ATOM 1009 C C . ASP A 1 135 ? 9.148 -19.316 1.221 1.00 61.09 135 ASP A C 1
ATOM 1011 O O . ASP A 1 135 ? 10.359 -19.476 1.382 1.00 61.09 135 ASP A O 1
ATOM 1015 N N . ARG A 1 136 ? 8.519 -18.251 1.740 1.00 62.19 136 ARG A N 1
ATOM 1016 C CA . ARG A 1 136 ? 9.161 -17.169 2.511 1.00 62.19 136 ARG A CA 1
ATOM 1017 C C . ARG A 1 136 ? 9.370 -17.538 3.980 1.00 62.19 136 ARG A C 1
ATOM 1019 O O . ARG A 1 136 ? 10.399 -17.193 4.539 1.00 62.19 136 ARG A O 1
ATOM 1026 N N . ALA A 1 137 ? 8.461 -18.304 4.589 1.00 58.03 137 ALA A N 1
ATOM 1027 C CA . ALA A 1 137 ? 8.670 -18.858 5.933 1.00 58.03 137 ALA A CA 1
ATOM 1028 C C . ALA A 1 137 ? 9.908 -19.779 6.008 1.00 58.03 137 ALA A C 1
ATOM 1030 O O . ALA A 1 137 ? 10.481 -19.963 7.077 1.00 58.03 137 ALA A O 1
ATOM 1031 N N . ALA A 1 138 ? 10.342 -20.321 4.865 1.00 53.78 138 ALA A N 1
ATOM 1032 C CA . ALA A 1 138 ? 11.541 -21.142 4.733 1.00 53.78 138 ALA A CA 1
ATOM 1033 C C . ALA A 1 138 ? 12.812 -20.355 4.339 1.00 53.78 138 ALA A C 1
ATOM 1035 O O . ALA A 1 138 ? 13.887 -20.954 4.266 1.00 53.78 138 ALA A O 1
ATOM 1036 N N . ARG A 1 139 ? 12.730 -19.042 4.053 1.00 54.97 139 ARG A N 1
ATOM 1037 C CA . ARG A 1 139 ? 13.852 -18.239 3.523 1.00 54.97 139 ARG A CA 1
ATOM 1038 C C . ARG A 1 139 ? 14.007 -16.891 4.228 1.00 54.97 139 ARG A C 1
ATOM 1040 O O . ARG A 1 139 ? 13.074 -16.107 4.306 1.00 54.97 139 ARG A O 1
ATOM 1047 N N . GLU A 1 140 ? 15.238 -16.558 4.618 1.00 52.31 140 GLU A N 1
ATOM 1048 C CA . GLU A 1 140 ? 15.589 -15.249 5.205 1.00 52.31 140 GLU A CA 1
ATOM 1049 C C . GLU A 1 140 ? 15.601 -14.092 4.182 1.00 52.31 140 GLU A C 1
ATOM 1051 O O . GLU A 1 140 ? 15.652 -12.925 4.561 1.00 52.31 140 GLU A O 1
ATOM 1056 N N . SER A 1 141 ? 15.565 -14.387 2.876 1.00 55.56 141 SER A N 1
ATOM 1057 C CA . SER A 1 141 ? 15.671 -13.397 1.792 1.00 55.56 141 SER A CA 1
ATOM 1058 C C . SER A 1 141 ? 14.403 -13.314 0.932 1.00 55.56 141 SER A C 1
ATOM 1060 O O . SER A 1 141 ? 13.675 -14.305 0.825 1.00 55.56 141 SER A O 1
ATOM 1062 N N . PRO A 1 142 ? 14.136 -12.159 0.281 1.00 60.81 142 PRO A N 1
ATOM 1063 C CA . PRO A 1 142 ? 13.001 -12.005 -0.624 1.00 60.81 142 PRO A CA 1
ATOM 1064 C C . PRO A 1 142 ? 13.028 -13.071 -1.728 1.00 60.81 142 PRO A C 1
ATOM 1066 O O . PRO A 1 142 ? 14.114 -13.402 -2.214 1.00 60.81 142 PRO A O 1
ATOM 1069 N N . PRO A 1 143 ? 11.866 -13.591 -2.162 1.00 64.19 143 PRO A N 1
ATOM 1070 C CA . PRO A 1 143 ? 11.824 -14.524 -3.279 1.00 64.19 143 PRO A CA 1
ATOM 1071 C C . PRO A 1 143 ? 12.451 -13.895 -4.530 1.00 64.19 143 PRO A C 1
ATOM 1073 O O . PRO A 1 143 ? 12.283 -12.703 -4.806 1.00 64.19 143 PRO A O 1
ATOM 1076 N N . VAL A 1 144 ? 13.205 -14.697 -5.284 1.00 65.38 144 VAL A N 1
ATOM 1077 C CA . VAL A 1 144 ? 13.850 -14.260 -6.529 1.00 65.38 144 VAL A CA 1
ATOM 1078 C C . VAL A 1 144 ? 12.770 -13.740 -7.482 1.00 65.38 144 VAL A C 1
ATOM 1080 O O . VAL A 1 144 ? 11.803 -14.440 -7.761 1.00 65.38 144 VAL A O 1
ATOM 1083 N N . GLY A 1 145 ? 12.920 -12.502 -7.962 1.00 74.81 145 GLY A N 1
ATOM 1084 C CA . GLY A 1 145 ? 11.922 -11.853 -8.822 1.00 74.81 145 GLY A CA 1
ATOM 1085 C C . GLY A 1 145 ? 10.847 -11.046 -8.082 1.00 74.81 145 GLY A C 1
ATOM 1086 O O . GLY A 1 145 ? 9.908 -10.578 -8.725 1.00 74.81 145 GLY A O 1
ATOM 1087 N N . ALA A 1 146 ? 10.980 -10.841 -6.767 1.00 84.31 146 ALA A N 1
ATOM 1088 C CA . ALA A 1 146 ? 10.135 -9.922 -6.011 1.00 84.31 146 ALA A CA 1
ATOM 1089 C C . ALA A 1 146 ? 10.795 -8.550 -5.809 1.00 84.31 146 ALA A C 1
ATOM 1091 O O . ALA A 1 146 ? 11.983 -8.434 -5.503 1.00 84.31 146 ALA A O 1
ATOM 1092 N N . LEU A 1 147 ? 9.990 -7.499 -5.934 1.00 89.06 147 LEU A N 1
ATOM 1093 C CA . LEU A 1 147 ? 10.341 -6.131 -5.576 1.00 89.06 147 LEU A CA 1
ATOM 1094 C C . LEU A 1 147 ? 9.581 -5.754 -4.305 1.00 89.06 147 LEU A C 1
ATOM 1096 O O . LEU A 1 147 ? 8.353 -5.803 -4.275 1.00 89.06 147 LEU A O 1
ATOM 1100 N N . LEU A 1 148 ? 10.327 -5.352 -3.279 1.00 90.75 148 LEU A N 1
ATOM 1101 C CA . LEU A 1 148 ? 9.789 -4.875 -2.010 1.00 90.75 148 LEU A CA 1
ATOM 1102 C C . LEU A 1 148 ? 10.023 -3.372 -1.887 1.00 90.75 148 LEU A C 1
ATOM 1104 O O . LEU A 1 148 ? 11.135 -2.895 -2.134 1.00 90.75 148 LEU A O 1
ATOM 1108 N N . VAL A 1 149 ? 8.980 -2.649 -1.493 1.00 93.00 149 VAL A N 1
ATOM 1109 C CA . VAL A 1 149 ? 9.034 -1.218 -1.186 1.00 93.00 149 VAL A CA 1
ATOM 1110 C C . VAL A 1 149 ? 8.321 -0.988 0.140 1.00 93.00 149 VAL A C 1
ATOM 1112 O O . VAL A 1 149 ? 7.157 -1.350 0.298 1.00 93.00 149 VAL A O 1
ATOM 1115 N N . ASP A 1 150 ? 9.019 -0.398 1.104 1.00 92.69 150 ASP A N 1
ATOM 1116 C CA . ASP A 1 150 ? 8.435 -0.090 2.405 1.00 92.69 150 ASP A CA 1
ATOM 1117 C C . ASP A 1 150 ? 7.511 1.132 2.311 1.00 92.69 150 ASP A C 1
ATOM 1119 O O . ASP A 1 150 ? 7.831 2.138 1.676 1.00 92.69 150 ASP A O 1
ATOM 1123 N N . VAL A 1 151 ? 6.353 1.040 2.965 1.00 92.25 151 VAL A N 1
ATOM 1124 C CA . VAL A 1 151 ? 5.375 2.122 3.089 1.00 92.25 151 VAL A CA 1
ATOM 1125 C C . VAL A 1 151 ? 5.601 2.829 4.431 1.00 92.25 151 VAL A C 1
ATOM 1127 O O . VAL A 1 151 ? 5.411 2.207 5.485 1.00 92.25 151 VAL A O 1
ATOM 1130 N N . PRO A 1 152 ? 5.991 4.118 4.427 1.00 87.62 152 PRO A N 1
ATOM 1131 C CA . PRO A 1 152 ? 6.248 4.869 5.652 1.00 87.62 152 PRO A CA 1
ATOM 1132 C C . PRO A 1 152 ? 5.025 4.962 6.571 1.00 87.62 152 PRO A C 1
ATOM 1134 O O . PRO A 1 152 ? 3.901 5.167 6.120 1.00 87.62 152 PRO A O 1
ATOM 1137 N N . GLY A 1 153 ? 5.247 4.842 7.880 1.00 75.12 153 GLY A N 1
ATOM 1138 C CA . GLY A 1 153 ? 4.181 4.778 8.879 1.00 75.12 153 GLY A CA 1
ATOM 1139 C C . GLY A 1 153 ? 3.877 6.042 9.660 1.00 75.12 153 GLY A C 1
ATOM 1140 O O . GLY A 1 153 ? 2.837 6.087 10.314 1.00 75.12 153 GLY A O 1
ATOM 1141 N N . GLY A 1 154 ? 4.728 7.067 9.571 1.00 63.56 154 GLY A N 1
ATOM 1142 C CA . GLY A 1 154 ? 4.502 8.350 10.240 1.00 63.56 154 GLY A CA 1
ATOM 1143 C C . GLY A 1 154 ? 4.444 8.188 11.757 1.00 63.56 154 GLY A C 1
ATOM 1144 O O . GLY A 1 154 ? 3.378 8.002 12.349 1.00 63.56 154 GLY A O 1
ATOM 1145 N N . GLY A 1 155 ? 5.608 8.257 12.389 1.00 59.94 155 GLY A N 1
ATOM 1146 C CA . GLY A 1 155 ? 5.781 8.257 13.836 1.00 59.94 155 GLY A CA 1
ATOM 1147 C C . GLY A 1 155 ? 7.040 9.042 14.210 1.00 59.94 155 GLY A C 1
ATOM 1148 O O . GLY A 1 155 ? 7.794 9.425 13.313 1.00 59.94 155 GLY A O 1
ATOM 1149 N N . PRO A 1 156 ? 7.270 9.303 15.509 1.00 50.12 156 PRO A N 1
ATOM 1150 C CA . PRO A 1 156 ? 8.496 9.956 15.977 1.00 50.12 156 PRO A CA 1
ATOM 1151 C C . PRO A 1 156 ? 9.759 9.169 15.585 1.00 50.12 156 PRO A C 1
ATOM 1153 O O . PRO A 1 156 ? 10.808 9.767 15.354 1.00 50.12 156 PRO A O 1
ATOM 1156 N N . ASP A 1 157 ? 9.635 7.849 15.414 1.00 55.12 157 ASP A N 1
ATOM 1157 C CA . ASP A 1 15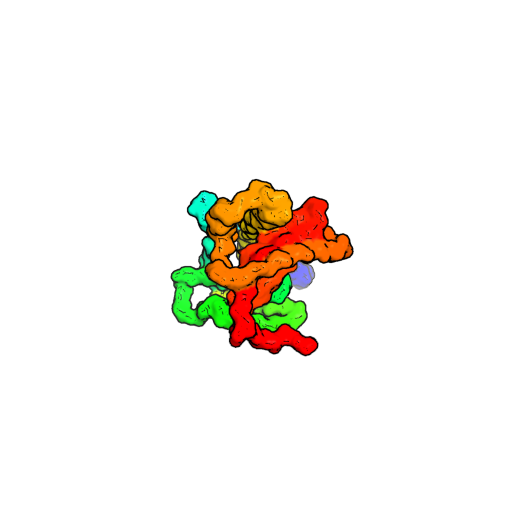7 ? 10.676 7.012 14.828 1.00 55.12 157 ASP A CA 1
ATOM 1158 C C . ASP A 1 157 ? 10.749 7.231 13.315 1.00 55.12 157 ASP A C 1
ATOM 1160 O O . ASP A 1 157 ? 9.912 6.770 12.528 1.00 55.12 157 ASP A O 1
ATOM 1164 N N . THR A 1 158 ? 11.788 7.959 12.912 1.00 51.00 158 THR A N 1
ATOM 1165 C CA . THR A 1 158 ? 12.120 8.235 11.513 1.00 51.00 158 THR A CA 1
ATOM 1166 C C . THR A 1 158 ? 12.545 6.921 10.849 1.00 51.00 158 THR A C 1
ATOM 1168 O O . THR A 1 158 ? 13.714 6.557 10.874 1.00 51.00 158 THR A O 1
ATOM 1171 N N . GLY A 1 159 ? 11.581 6.165 10.322 1.00 58.47 159 GLY A N 1
ATOM 1172 C CA . GLY A 1 159 ? 11.821 4.852 9.708 1.00 58.47 159 GLY A CA 1
ATOM 1173 C C . GLY A 1 159 ? 10.786 3.775 10.033 1.00 58.47 159 GLY A C 1
ATOM 1174 O O . GLY A 1 159 ? 10.902 2.670 9.512 1.00 58.47 159 GLY A O 1
ATOM 1175 N N . ALA A 1 160 ? 9.767 4.062 10.852 1.00 73.44 160 ALA A N 1
ATOM 1176 C CA . ALA A 1 160 ? 8.709 3.091 11.129 1.00 73.44 160 ALA A CA 1
ATOM 1177 C C . ALA A 1 160 ? 7.983 2.679 9.832 1.00 73.44 160 ALA A C 1
ATOM 1179 O O . ALA A 1 160 ? 7.319 3.498 9.189 1.00 73.44 160 ALA A O 1
ATOM 1180 N N . VAL A 1 161 ? 8.106 1.405 9.455 1.00 81.62 161 VAL A N 1
ATOM 1181 C CA . VAL A 1 161 ? 7.416 0.806 8.306 1.00 81.62 161 VAL A CA 1
ATOM 1182 C C . VAL A 1 161 ? 6.009 0.414 8.740 1.00 81.62 161 VAL A C 1
ATOM 1184 O O . VAL A 1 161 ? 5.837 -0.333 9.700 1.00 81.62 161 VAL A O 1
ATOM 1187 N N . ARG A 1 162 ? 4.982 0.922 8.053 1.00 82.69 162 ARG A N 1
ATOM 1188 C CA . ARG A 1 162 ? 3.575 0.612 8.370 1.00 82.69 162 ARG A CA 1
ATOM 1189 C C . ARG A 1 162 ? 3.030 -0.547 7.566 1.00 82.69 162 ARG A C 1
ATOM 1191 O O . ARG A 1 162 ? 2.172 -1.276 8.052 1.00 82.69 162 ARG A O 1
ATOM 1198 N N . ALA A 1 163 ? 3.487 -0.660 6.334 1.00 89.12 163 ALA A N 1
ATOM 1199 C CA . ALA A 1 163 ? 3.135 -1.730 5.430 1.00 89.12 163 ALA A CA 1
ATOM 1200 C C . ALA A 1 163 ? 4.289 -1.932 4.451 1.00 89.12 163 ALA A C 1
ATOM 1202 O O . ALA A 1 163 ? 5.183 -1.092 4.343 1.00 89.12 163 ALA A O 1
ATOM 1203 N N . ARG A 1 164 ? 4.259 -3.033 3.718 1.00 91.75 164 ARG A N 1
ATOM 1204 C CA . ARG A 1 164 ? 5.209 -3.325 2.658 1.00 91.75 164 ARG A CA 1
ATOM 1205 C C . ARG A 1 164 ? 4.453 -3.632 1.384 1.00 91.75 164 ARG A C 1
ATOM 1207 O O . ARG A 1 164 ? 3.519 -4.428 1.372 1.00 91.75 164 ARG A O 1
ATOM 1214 N N . LEU A 1 165 ? 4.859 -2.963 0.320 1.00 94.12 165 LEU A N 1
ATOM 1215 C CA . LEU A 1 165 ? 4.381 -3.204 -1.023 1.00 94.12 165 LEU A CA 1
ATOM 1216 C C . LEU A 1 165 ? 5.251 -4.293 -1.654 1.00 94.12 165 LEU A C 1
ATOM 1218 O O . LEU A 1 165 ? 6.479 -4.190 -1.652 1.00 94.12 165 LEU A O 1
ATOM 1222 N N . VAL A 1 166 ? 4.613 -5.332 -2.182 1.00 92.19 166 VAL A N 1
ATOM 1223 C CA . VAL A 1 166 ? 5.267 -6.495 -2.782 1.00 92.19 166 VAL A CA 1
ATOM 1224 C C . VAL A 1 166 ? 4.785 -6.636 -4.216 1.00 92.19 166 VAL A C 1
ATOM 1226 O O . VAL A 1 166 ? 3.597 -6.839 -4.452 1.00 92.19 166 VAL A O 1
ATOM 1229 N N . LEU A 1 167 ? 5.702 -6.539 -5.174 1.00 91.31 167 LEU A N 1
ATOM 1230 C CA . LEU A 1 167 ? 5.433 -6.804 -6.585 1.00 91.31 167 LEU A CA 1
ATOM 1231 C C . LEU A 1 167 ? 6.154 -8.084 -6.988 1.00 91.31 167 LEU A C 1
ATOM 1233 O O . LEU A 1 167 ? 7.335 -8.248 -6.676 1.00 91.31 167 LEU A O 1
ATOM 1237 N N . LEU A 1 168 ? 5.466 -8.969 -7.703 1.00 86.06 168 LEU A N 1
ATOM 1238 C CA . LEU A 1 168 ? 6.022 -10.251 -8.131 1.00 86.06 168 LEU A CA 1
ATOM 1239 C C . LEU A 1 168 ? 6.129 -10.317 -9.646 1.00 86.06 168 LEU A C 1
ATOM 1241 O O . LEU A 1 168 ? 5.141 -10.091 -10.333 1.00 86.06 168 LEU A O 1
ATOM 1245 N N . ALA A 1 169 ? 7.298 -10.691 -10.159 1.00 86.88 169 ALA A N 1
ATOM 1246 C CA . ALA A 1 169 ? 7.516 -10.952 -11.579 1.00 86.88 169 ALA A CA 1
ATOM 1247 C C . ALA A 1 169 ? 6.846 -12.272 -12.024 1.00 86.88 169 ALA A C 1
ATOM 1249 O O . ALA A 1 169 ? 7.530 -13.261 -12.281 1.00 86.88 169 ALA A O 1
ATOM 1250 N N . VAL A 1 170 ? 5.511 -12.307 -12.078 1.00 81.12 170 VAL A N 1
ATOM 1251 C CA . VAL A 1 170 ? 4.728 -13.484 -12.504 1.00 81.12 170 VAL A CA 1
ATOM 1252 C C . VAL A 1 170 ? 4.541 -13.496 -14.019 1.00 81.12 170 VAL A C 1
ATOM 1254 O O . VAL A 1 170 ? 4.801 -14.507 -14.665 1.00 81.12 170 VAL A O 1
ATOM 1257 N N . SER A 1 171 ? 4.116 -12.372 -14.595 1.00 80.31 171 SER A N 1
ATOM 1258 C CA . SER A 1 171 ? 3.821 -12.261 -16.031 1.00 80.31 171 SER A CA 1
ATOM 1259 C C . SER A 1 171 ? 5.020 -11.765 -16.840 1.00 80.31 171 SER A C 1
ATOM 1261 O O . SER A 1 171 ? 5.102 -11.999 -18.044 1.00 80.31 171 SER A O 1
ATOM 1263 N N . GLY A 1 172 ? 5.948 -11.051 -16.199 1.00 81.62 172 GLY A N 1
ATOM 1264 C CA . GLY A 1 172 ? 7.107 -10.465 -16.864 1.00 81.62 172 GLY A CA 1
ATOM 1265 C C . GLY A 1 172 ? 8.122 -9.864 -15.890 1.00 81.62 172 GLY A C 1
ATOM 1266 O O . GLY A 1 172 ? 7.803 -9.661 -14.715 1.00 81.62 172 GLY A O 1
ATOM 1267 N N . PRO A 1 173 ? 9.348 -9.573 -16.362 1.00 86.19 173 PRO A N 1
ATOM 1268 C CA . PRO A 1 173 ? 10.424 -9.077 -15.515 1.00 86.19 173 PRO A CA 1
ATOM 1269 C C . PRO A 1 173 ? 10.114 -7.688 -14.948 1.00 86.19 173 PRO A C 1
ATOM 1271 O O . PRO A 1 173 ? 9.524 -6.833 -15.612 1.00 86.19 173 PRO A O 1
ATOM 1274 N N . LEU A 1 174 ? 10.566 -7.439 -13.717 1.00 88.44 174 LEU A N 1
ATOM 1275 C CA . LEU A 1 174 ? 10.449 -6.128 -13.089 1.00 88.44 174 LEU A CA 1
ATOM 1276 C C . LEU A 1 174 ? 11.596 -5.209 -13.527 1.00 88.44 174 LEU A C 1
ATOM 1278 O O . LEU A 1 174 ? 12.768 -5.545 -13.369 1.00 88.44 174 LEU A O 1
ATOM 1282 N N . ALA A 1 175 ? 11.245 -4.038 -14.059 1.00 89.81 175 ALA A N 1
ATOM 1283 C CA . ALA A 1 175 ? 12.185 -3.018 -14.514 1.00 89.81 175 ALA A CA 1
ATOM 1284 C C . ALA A 1 175 ? 12.358 -1.885 -13.486 1.00 89.81 175 ALA A C 1
ATOM 1286 O O . ALA A 1 175 ? 11.601 -1.764 -12.518 1.00 89.81 175 ALA A O 1
ATOM 1287 N N . THR A 1 176 ? 13.333 -1.003 -13.723 1.00 89.81 176 THR A N 1
ATOM 1288 C CA . THR A 1 176 ? 13.598 0.182 -12.884 1.00 89.81 176 THR A CA 1
ATOM 1289 C C . THR A 1 176 ? 12.379 1.094 -12.760 1.00 89.81 176 THR A C 1
ATOM 1291 O O . THR A 1 176 ? 12.077 1.566 -11.667 1.00 89.81 176 THR A O 1
ATOM 1294 N N . VAL A 1 177 ? 11.614 1.272 -13.841 1.00 91.25 177 VAL A N 1
ATOM 1295 C CA . VAL A 1 177 ? 10.388 2.081 -13.827 1.00 91.25 177 VAL A CA 1
ATOM 1296 C C . VAL A 1 177 ? 9.303 1.509 -12.906 1.00 91.25 177 VAL A C 1
ATOM 1298 O O . VAL A 1 177 ? 8.580 2.274 -12.272 1.00 91.25 177 VAL A O 1
ATOM 1301 N N . HIS A 1 178 ? 9.225 0.181 -12.747 1.00 93.75 178 HIS A N 1
ATOM 1302 C CA . HIS A 1 178 ? 8.278 -0.446 -11.816 1.00 93.75 178 HIS A CA 1
ATOM 1303 C C . HIS A 1 178 ? 8.636 -0.123 -10.363 1.00 93.75 178 HIS A C 1
ATOM 1305 O O . HIS A 1 178 ? 7.747 0.165 -9.567 1.00 93.75 178 HIS A O 1
ATOM 1311 N N . ARG A 1 179 ? 9.936 -0.096 -10.031 1.00 93.50 179 ARG A N 1
ATOM 1312 C CA . ARG A 1 179 ? 10.420 0.367 -8.722 1.00 93.50 179 ARG A CA 1
ATOM 1313 C C . ARG A 1 179 ? 10.057 1.826 -8.477 1.00 93.50 179 ARG A C 1
ATOM 1315 O O . ARG A 1 179 ? 9.478 2.127 -7.441 1.00 93.50 179 ARG A O 1
ATOM 1322 N N . MET A 1 180 ? 10.329 2.706 -9.439 1.00 93.56 180 MET A N 1
ATOM 1323 C CA . MET A 1 180 ? 10.018 4.135 -9.312 1.00 93.56 180 MET A CA 1
ATOM 1324 C C . MET A 1 180 ? 8.516 4.376 -9.098 1.00 93.56 180 MET A C 1
ATOM 1326 O O . MET A 1 180 ? 8.121 5.171 -8.246 1.00 93.56 180 MET A O 1
ATOM 1330 N N . ALA A 1 181 ? 7.668 3.671 -9.851 1.00 95.31 181 ALA A N 1
ATOM 1331 C CA . ALA A 1 181 ? 6.219 3.736 -9.696 1.00 95.31 181 ALA A CA 1
ATOM 1332 C C . ALA A 1 181 ? 5.761 3.205 -8.325 1.00 95.31 181 ALA A C 1
ATOM 1334 O O . ALA A 1 181 ? 4.933 3.836 -7.668 1.00 95.31 181 ALA A O 1
ATOM 1335 N N . ALA A 1 182 ? 6.333 2.087 -7.867 1.00 95.69 182 ALA A N 1
ATOM 1336 C CA . ALA A 1 182 ? 6.044 1.493 -6.565 1.00 95.69 182 ALA A CA 1
ATOM 1337 C C . ALA A 1 182 ? 6.448 2.407 -5.393 1.00 95.69 182 ALA A C 1
ATOM 1339 O O . ALA A 1 182 ? 5.669 2.570 -4.460 1.00 95.69 182 ALA A O 1
ATOM 1340 N N . GLU A 1 183 ? 7.611 3.060 -5.454 1.00 94.50 183 GLU A N 1
ATOM 1341 C CA . GLU A 1 183 ? 8.075 4.032 -4.446 1.00 94.50 183 GLU A CA 1
ATOM 1342 C C . GLU A 1 183 ? 7.144 5.246 -4.342 1.00 94.50 183 GLU A C 1
ATOM 1344 O O . GLU A 1 183 ? 6.776 5.678 -3.248 1.00 94.50 183 GLU A O 1
ATOM 1349 N N . ARG A 1 184 ? 6.677 5.761 -5.481 1.00 93.94 184 ARG A N 1
ATOM 1350 C CA . ARG A 1 184 ? 5.708 6.866 -5.516 1.00 93.94 184 ARG A CA 1
ATOM 1351 C C . ARG A 1 184 ? 4.338 6.449 -4.992 1.00 93.94 184 ARG A C 1
ATOM 1353 O O . ARG A 1 184 ? 3.704 7.210 -4.262 1.00 93.94 184 ARG A O 1
ATOM 1360 N N . ALA A 1 185 ? 3.888 5.244 -5.340 1.00 95.31 185 ALA A N 1
ATOM 1361 C CA . ALA A 1 185 ? 2.657 4.674 -4.807 1.00 95.31 185 ALA A CA 1
ATOM 1362 C C . ALA A 1 185 ? 2.760 4.450 -3.291 1.00 95.31 185 ALA A C 1
ATOM 1364 O O . ALA A 1 185 ? 1.821 4.777 -2.575 1.00 95.31 185 ALA A O 1
ATOM 1365 N N . ALA A 1 186 ? 3.904 3.982 -2.783 1.00 94.25 186 ALA A N 1
ATOM 1366 C CA . ALA A 1 186 ? 4.142 3.806 -1.353 1.00 94.25 186 ALA A CA 1
ATOM 1367 C C . ALA A 1 186 ? 3.991 5.123 -0.577 1.00 94.25 186 ALA A C 1
ATOM 1369 O O . ALA A 1 186 ? 3.364 5.135 0.478 1.00 94.25 186 ALA A O 1
ATOM 1370 N N . GLY A 1 187 ? 4.471 6.246 -1.123 1.00 92.25 187 GLY A N 1
ATOM 1371 C CA . GLY A 1 187 ? 4.241 7.570 -0.534 1.00 92.25 187 GLY A CA 1
ATOM 1372 C C . GLY A 1 187 ? 2.755 7.941 -0.431 1.00 92.25 187 GLY A C 1
ATOM 1373 O O . GLY A 1 187 ? 2.309 8.421 0.608 1.00 92.25 187 GLY A O 1
ATOM 1374 N N . LEU A 1 188 ? 1.964 7.666 -1.472 1.00 93.38 188 LEU A N 1
ATOM 1375 C CA . LEU A 1 188 ? 0.514 7.906 -1.456 1.00 93.38 188 LEU A CA 1
ATOM 1376 C C . LEU A 1 188 ? -0.215 6.974 -0.479 1.00 93.38 188 LEU A C 1
ATOM 1378 O O . LEU A 1 188 ? -1.045 7.420 0.311 1.00 93.38 188 LEU A O 1
ATOM 1382 N N . LEU A 1 189 ? 0.123 5.683 -0.499 1.00 93.50 189 LEU A N 1
ATOM 1383 C CA . LEU A 1 189 ? -0.438 4.681 0.405 1.00 93.50 189 LEU A CA 1
ATOM 1384 C C . LEU A 1 189 ? -0.135 5.017 1.865 1.00 93.50 189 LEU A C 1
ATOM 1386 O O . LEU A 1 189 ? -1.004 4.840 2.713 1.00 93.50 189 LEU A O 1
ATOM 1390 N N . ALA A 1 190 ? 1.053 5.546 2.159 1.00 90.81 190 ALA A N 1
ATOM 1391 C CA . ALA A 1 190 ? 1.396 6.022 3.492 1.00 90.81 190 ALA A CA 1
ATOM 1392 C C . ALA A 1 190 ? 0.403 7.085 3.973 1.00 90.81 190 ALA A C 1
ATOM 1394 O O . ALA A 1 190 ? -0.145 6.950 5.064 1.00 90.81 190 ALA A O 1
ATOM 1395 N N . VAL A 1 191 ? 0.103 8.090 3.145 1.00 89.25 191 VAL A N 1
ATOM 1396 C CA . VAL A 1 191 ? -0.864 9.146 3.489 1.00 89.25 191 VAL A CA 1
ATOM 1397 C C . VAL A 1 191 ? -2.254 8.564 3.749 1.00 89.25 191 VAL A C 1
ATOM 1399 O O . VAL A 1 191 ? -2.843 8.848 4.790 1.00 89.25 191 VAL A O 1
ATOM 1402 N N . VAL A 1 192 ? -2.748 7.696 2.864 1.00 88.62 192 VAL A N 1
ATOM 1403 C CA . VAL A 1 192 ? -4.078 7.073 3.005 1.00 88.62 192 VAL A CA 1
ATOM 1404 C C . VAL A 1 192 ? -4.168 6.233 4.283 1.00 88.62 192 VAL A C 1
ATOM 1406 O O . VAL A 1 192 ? -5.128 6.338 5.046 1.00 88.62 192 VAL A O 1
ATOM 1409 N N . LEU A 1 193 ? -3.143 5.424 4.566 1.00 85.00 193 LEU A N 1
ATOM 1410 C CA . LEU A 1 193 ? -3.088 4.603 5.776 1.00 85.00 193 LEU A CA 1
ATOM 1411 C C . LEU A 1 193 ? -2.951 5.451 7.049 1.00 85.00 193 LEU A C 1
ATOM 1413 O O . LEU A 1 193 ? -3.472 5.066 8.099 1.00 85.00 193 LEU A O 1
ATOM 1417 N N . MET A 1 194 ? -2.261 6.593 6.978 1.00 82.12 194 MET A N 1
ATOM 1418 C CA . MET A 1 194 ? -2.176 7.545 8.086 1.00 82.12 194 MET A CA 1
ATOM 1419 C C . MET A 1 194 ? -3.528 8.196 8.367 1.00 82.12 194 MET A C 1
ATOM 1421 O O . MET A 1 194 ? -3.918 8.258 9.531 1.00 82.12 194 MET A O 1
ATOM 1425 N N . GLN A 1 195 ? -4.247 8.644 7.336 1.00 82.44 195 GLN A N 1
ATOM 1426 C CA . GLN A 1 195 ? -5.577 9.242 7.484 1.00 82.44 195 GLN A CA 1
ATOM 1427 C C . GLN A 1 195 ? -6.553 8.263 8.136 1.00 82.44 195 GLN A C 1
ATOM 1429 O O . GLN A 1 195 ? -7.130 8.590 9.170 1.00 82.44 195 GLN A O 1
ATOM 1434 N N . ALA A 1 196 ? -6.622 7.027 7.632 1.00 76.25 196 ALA A N 1
ATOM 1435 C CA . ALA A 1 196 ? -7.460 5.982 8.218 1.00 76.25 196 ALA A CA 1
ATOM 1436 C C . ALA A 1 196 ? -7.132 5.726 9.704 1.00 76.25 196 ALA A C 1
ATOM 1438 O O . ALA A 1 196 ? -8.026 5.521 10.523 1.00 76.25 196 ALA A O 1
ATOM 1439 N N . ARG A 1 197 ? -5.846 5.783 10.088 1.00 74.62 197 ARG A N 1
ATOM 1440 C CA . ARG A 1 197 ? -5.442 5.679 11.500 1.00 74.62 197 ARG A CA 1
ATOM 1441 C C . ARG A 1 197 ? -5.930 6.867 12.325 1.00 74.62 197 ARG A C 1
ATOM 1443 O O . ARG A 1 197 ? -6.359 6.664 13.453 1.00 74.62 197 ARG A O 1
ATOM 1450 N N . GLN A 1 198 ? -5.802 8.090 11.814 1.00 76.38 198 GLN A N 1
ATOM 1451 C CA . GLN A 1 198 ? -6.239 9.286 12.539 1.00 76.38 198 GLN A CA 1
ATOM 1452 C C . GLN A 1 198 ? -7.758 9.310 12.727 1.00 76.38 198 GLN A C 1
ATOM 1454 O O . GLN A 1 198 ? -8.220 9.664 13.806 1.00 76.38 198 GLN A O 1
ATOM 1459 N N . GLU A 1 199 ? -8.525 8.878 11.728 1.00 78.19 199 GLU A N 1
ATOM 1460 C CA . GLU A 1 199 ? -9.979 8.729 11.839 1.00 78.19 199 GLU A CA 1
ATOM 1461 C C . GLU A 1 199 ? -10.365 7.696 12.903 1.00 78.19 199 GLU A C 1
ATOM 1463 O O . GLU A 1 199 ? -11.168 8.002 13.784 1.00 78.19 199 GLU A O 1
ATOM 1468 N N . GLU A 1 200 ? -9.744 6.511 12.893 1.00 77.00 200 GLU A N 1
ATOM 1469 C CA . GLU A 1 200 ? -9.995 5.482 13.912 1.00 77.00 200 GLU A CA 1
ATOM 1470 C C . GLU A 1 200 ? -9.579 5.950 15.313 1.00 77.00 200 GLU A C 1
ATOM 1472 O O . GLU A 1 200 ? -10.276 5.694 16.293 1.00 77.00 200 GLU A O 1
ATOM 1477 N N . GLU A 1 201 ? -8.465 6.675 15.429 1.00 77.19 201 GLU A N 1
ATOM 1478 C CA . GLU A 1 201 ? -8.016 7.238 16.701 1.00 77.19 201 GLU A CA 1
ATOM 1479 C C . GLU A 1 201 ? -8.996 8.297 17.226 1.00 77.19 201 GLU A C 1
ATOM 1481 O O . GLU A 1 201 ? -9.326 8.294 18.414 1.00 77.19 201 GLU A O 1
ATOM 1486 N N . LEU A 1 202 ? -9.511 9.170 16.357 1.00 80.88 202 LEU A N 1
ATOM 1487 C CA . LEU A 1 202 ? -10.557 10.132 16.709 1.00 80.88 202 LEU A CA 1
ATOM 1488 C C . LEU A 1 202 ? -11.852 9.424 17.126 1.00 80.88 202 LEU A C 1
ATOM 1490 O O . LEU A 1 202 ? -12.433 9.779 18.153 1.00 80.88 202 LEU A O 1
ATOM 1494 N N . ALA A 1 203 ? -12.270 8.384 16.402 1.00 83.12 203 ALA A N 1
ATOM 1495 C CA . ALA A 1 203 ? -13.429 7.573 16.766 1.00 83.12 203 ALA A CA 1
ATOM 1496 C C . ALA A 1 203 ? -13.226 6.863 18.117 1.00 83.12 203 ALA A C 1
ATOM 1498 O O . ALA A 1 203 ? -14.128 6.827 18.954 1.00 83.12 203 ALA A O 1
ATOM 1499 N N . ALA A 1 204 ? -12.035 6.318 18.373 1.00 83.38 204 ALA A N 1
ATOM 1500 C CA . ALA A 1 204 ? -11.672 5.708 19.650 1.00 83.38 204 ALA A CA 1
ATOM 1501 C C . ALA A 1 204 ? -11.667 6.723 20.804 1.00 83.38 204 ALA A C 1
ATOM 1503 O O . ALA A 1 204 ? -12.101 6.391 21.908 1.00 83.38 204 ALA A O 1
ATOM 1504 N N . ARG A 1 205 ? -11.231 7.965 20.567 1.00 84.94 205 ARG A N 1
ATOM 1505 C CA . ARG A 1 205 ? -11.329 9.048 21.560 1.00 84.94 205 ARG A CA 1
ATOM 1506 C C . ARG A 1 205 ? -12.782 9.408 21.854 1.00 84.94 205 ARG A C 1
ATOM 1508 O O . ARG A 1 205 ? -13.150 9.427 23.019 1.00 84.94 205 ARG A O 1
ATOM 1515 N N . GLY A 1 206 ? -13.625 9.560 20.829 1.00 87.31 206 GLY A N 1
ATOM 1516 C CA . GLY A 1 206 ? -15.060 9.816 21.015 1.00 87.31 206 GLY A CA 1
ATOM 1517 C C . GLY A 1 206 ? -15.764 8.718 21.824 1.00 87.31 206 GLY A C 1
ATOM 1518 O O . GLY A 1 206 ? -16.545 9.012 22.728 1.00 87.31 206 GLY A O 1
ATOM 1519 N N . ARG A 1 207 ? -15.423 7.445 21.578 1.00 91.38 207 ARG A N 1
ATOM 1520 C CA . ARG A 1 207 ? -15.872 6.317 22.415 1.00 91.38 207 ARG A CA 1
ATOM 1521 C C . ARG A 1 207 ? -15.369 6.434 23.857 1.00 91.38 207 ARG A C 1
ATOM 1523 O O . ARG A 1 207 ? -16.117 6.158 24.789 1.00 91.38 207 ARG A O 1
ATOM 1530 N N . GLY A 1 208 ? -14.116 6.847 24.045 1.00 89.56 208 GLY A N 1
ATOM 1531 C CA . GLY A 1 208 ? -13.514 7.054 25.363 1.00 89.56 208 GLY A CA 1
ATOM 1532 C C . GLY A 1 208 ? -14.182 8.173 26.160 1.00 89.56 208 GLY A C 1
ATOM 1533 O O . GLY A 1 208 ? -14.430 8.001 27.353 1.00 89.56 208 GLY A O 1
ATOM 1534 N N . ASP A 1 209 ? -14.511 9.283 25.503 1.00 90.81 209 ASP A N 1
ATOM 1535 C CA . ASP A 1 209 ? -15.212 10.417 26.107 1.00 90.81 209 ASP A CA 1
ATOM 1536 C C . ASP A 1 209 ? -16.625 10.020 26.533 1.00 90.81 209 ASP A C 1
ATOM 1538 O O . ASP A 1 209 ? -16.974 10.209 27.695 1.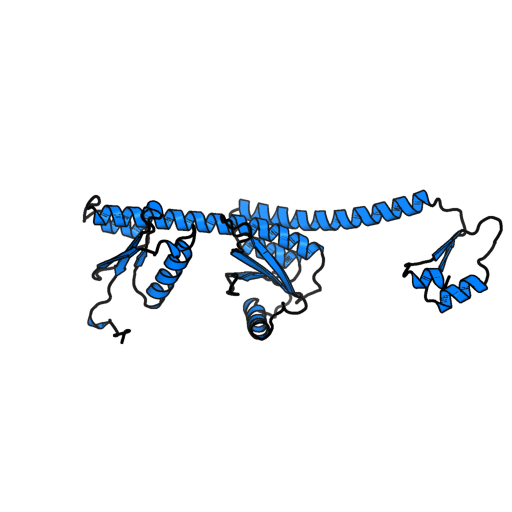00 90.81 209 ASP A O 1
ATOM 1542 N N . PHE A 1 210 ? -17.377 9.335 25.664 1.00 93.75 210 PHE A N 1
ATOM 1543 C CA . PHE A 1 210 ? -18.687 8.778 26.016 1.00 93.75 210 PHE A CA 1
ATOM 1544 C C . PHE A 1 210 ? -18.625 7.855 27.242 1.00 93.75 210 PHE A C 1
ATOM 1546 O O . PHE A 1 210 ? -19.412 8.006 28.174 1.00 93.75 210 PHE A O 1
ATOM 1553 N N . LEU A 1 211 ? -17.680 6.907 27.273 1.00 93.56 211 LEU A N 1
ATOM 1554 C CA . LEU A 1 211 ? -17.538 5.980 28.402 1.00 93.56 211 LEU A CA 1
ATOM 1555 C C . LEU A 1 211 ? -17.150 6.700 29.700 1.00 93.56 211 LEU A C 1
ATOM 1557 O O . LEU A 1 211 ? -17.577 6.296 30.781 1.00 93.56 211 LEU A O 1
ATOM 1561 N N . THR A 1 212 ? -16.362 7.768 29.597 1.00 91.44 212 THR A N 1
ATOM 1562 C CA . THR A 1 212 ? -15.969 8.596 30.742 1.00 91.44 212 THR A CA 1
ATOM 1563 C C . THR A 1 212 ? -17.160 9.397 31.265 1.00 91.44 212 THR A C 1
ATOM 1565 O O . THR A 1 212 ? -17.440 9.380 32.459 1.00 91.44 212 THR A O 1
ATOM 1568 N N . ASP A 1 213 ? -17.913 10.034 30.372 1.00 92.81 213 ASP A N 1
ATOM 1569 C CA . ASP A 1 213 ? -19.118 10.790 30.712 1.00 92.81 213 ASP A CA 1
ATOM 1570 C C . ASP A 1 213 ? -20.201 9.898 31.326 1.00 92.81 213 ASP A C 1
ATOM 1572 O O . ASP A 1 213 ? -20.872 10.302 32.278 1.00 92.81 213 ASP A O 1
ATOM 1576 N N . LEU A 1 214 ? -20.329 8.664 30.834 1.00 93.19 214 LEU A N 1
ATOM 1577 C CA . LEU A 1 214 ? -21.208 7.655 31.412 1.00 93.19 214 LEU A CA 1
ATOM 1578 C C . LEU A 1 214 ? -20.760 7.265 32.830 1.00 93.19 214 LEU A C 1
ATOM 1580 O O . LEU A 1 214 ? -21.589 7.207 33.735 1.00 93.19 214 LEU A O 1
ATOM 1584 N N . ALA A 1 215 ? -19.460 7.036 33.041 1.00 91.25 215 ALA A N 1
ATOM 1585 C CA . ALA A 1 215 ? -18.909 6.681 34.350 1.00 91.25 215 ALA A CA 1
ATOM 1586 C C . ALA A 1 215 ? -19.022 7.820 35.380 1.00 91.25 215 ALA A C 1
ATOM 1588 O O . ALA A 1 215 ? -19.190 7.562 36.570 1.00 91.25 215 ALA A O 1
ATOM 1589 N N . GLU A 1 216 ? -18.953 9.072 34.929 1.00 92.31 216 GLU A N 1
ATOM 1590 C CA . GLU A 1 216 ? -19.090 10.262 35.774 1.00 92.31 216 GLU A CA 1
ATOM 1591 C C . GLU A 1 216 ? -20.550 10.705 35.975 1.00 92.31 216 GLU A C 1
ATOM 1593 O O . GLU A 1 216 ? -20.807 11.680 36.680 1.00 92.31 216 GLU A O 1
ATOM 1598 N N . GLY A 1 217 ? -21.519 10.003 35.376 1.00 92.00 217 GLY A N 1
ATOM 1599 C CA . GLY A 1 217 ? -22.943 10.330 35.494 1.00 92.00 217 GLY A CA 1
ATOM 1600 C C . GLY A 1 217 ? -23.353 11.609 34.757 1.00 92.00 217 GLY A C 1
ATOM 1601 O O . GLY A 1 217 ? -24.386 12.195 35.075 1.00 92.00 217 GLY A O 1
ATOM 1602 N N . ARG A 1 218 ? -22.558 12.056 33.775 1.00 92.81 218 ARG A N 1
ATOM 1603 C CA . ARG A 1 218 ? -22.885 13.202 32.907 1.00 92.81 218 ARG A CA 1
ATOM 1604 C C . ARG A 1 218 ? -23.922 12.864 31.836 1.00 92.81 218 ARG A C 1
ATOM 1606 O O . ARG A 1 218 ? -24.519 13.773 31.266 1.00 92.81 218 ARG A O 1
ATOM 1613 N N . ILE A 1 219 ? -24.133 11.578 31.564 1.00 92.25 219 ILE A N 1
ATOM 1614 C CA . ILE A 1 219 ? -25.125 11.080 30.606 1.00 92.25 219 ILE A CA 1
ATOM 1615 C C . ILE A 1 219 ? -26.290 10.469 31.379 1.00 92.25 219 ILE A C 1
ATOM 1617 O O . ILE A 1 219 ? -26.091 9.676 32.301 1.00 92.25 219 ILE A O 1
ATOM 1621 N N . THR A 1 220 ? -27.513 10.829 30.993 1.00 91.94 220 THR A N 1
ATOM 1622 C CA . THR A 1 220 ? -28.715 10.261 31.603 1.00 91.94 220 THR A CA 1
ATOM 1623 C C . THR A 1 220 ? -28.883 8.786 31.195 1.00 91.94 220 THR A C 1
ATOM 1625 O O . THR A 1 220 ? -28.518 8.403 30.078 1.00 91.94 220 THR A O 1
ATOM 1628 N N . PRO A 1 221 ? -29.470 7.930 32.053 1.00 89.06 221 PRO A N 1
ATOM 1629 C CA . PRO A 1 221 ? -29.723 6.528 31.707 1.00 89.06 221 PRO A CA 1
ATOM 1630 C C . PRO A 1 221 ? -30.609 6.338 30.466 1.00 89.06 221 PRO A C 1
ATOM 1632 O O . PRO A 1 221 ? -30.494 5.325 29.782 1.00 89.06 221 PRO A O 1
ATOM 1635 N N . GLU A 1 222 ? -31.481 7.304 30.173 1.00 89.94 222 GLU A N 1
ATOM 1636 C CA . GLU A 1 222 ? -32.405 7.277 29.034 1.00 89.94 222 GLU A CA 1
ATOM 1637 C C . GLU A 1 222 ? -31.684 7.565 27.704 1.00 89.94 222 GLU A C 1
ATOM 1639 O O . GLU A 1 222 ? -31.975 6.925 26.690 1.00 89.94 222 GLU A O 1
ATOM 1644 N N . ASP A 1 223 ? -30.689 8.461 27.712 1.00 90.38 223 ASP A N 1
ATOM 1645 C CA . ASP A 1 223 ? -29.935 8.859 26.516 1.00 90.38 223 ASP A CA 1
ATOM 1646 C C . ASP A 1 223 ? -28.778 7.904 26.183 1.00 90.38 223 ASP A C 1
ATOM 1648 O O . ASP A 1 223 ? -28.414 7.733 25.010 1.00 90.38 223 ASP A O 1
ATOM 1652 N N . ALA A 1 224 ? -28.196 7.253 27.197 1.00 91.25 224 ALA A N 1
ATOM 1653 C CA . ALA A 1 224 ? -27.008 6.412 27.041 1.00 91.25 224 ALA A CA 1
ATOM 1654 C C . ALA A 1 224 ? -27.154 5.312 25.961 1.00 91.25 224 ALA A C 1
ATOM 1656 O O . ALA A 1 224 ? -26.245 5.179 25.132 1.00 91.25 224 ALA A O 1
ATOM 1657 N N . PRO A 1 225 ? -28.276 4.563 25.857 1.00 91.00 225 PRO A N 1
ATOM 1658 C CA . PRO A 1 225 ? -28.443 3.546 24.818 1.00 91.00 225 PRO A CA 1
ATOM 1659 C C . PRO A 1 225 ? -28.545 4.123 23.400 1.00 91.00 225 PRO A C 1
ATOM 1661 O O . PRO A 1 225 ? -28.215 3.444 22.425 1.00 91.00 225 PRO A O 1
ATOM 1664 N N . ALA A 1 226 ? -29.046 5.351 23.237 1.00 89.31 226 ALA A N 1
ATOM 1665 C CA . ALA A 1 226 ? -29.106 6.005 21.930 1.00 89.31 226 ALA A CA 1
ATOM 1666 C C . ALA A 1 226 ? -27.706 6.424 21.462 1.00 89.31 226 ALA A C 1
ATOM 1668 O O . ALA A 1 226 ? -27.322 6.112 20.334 1.00 89.31 226 ALA A O 1
ATOM 1669 N N . GLN A 1 227 ? -26.917 7.038 22.345 1.00 89.19 227 GLN A N 1
ATOM 1670 C CA . GLN A 1 227 ? -25.544 7.450 22.040 1.00 89.19 227 GLN A CA 1
ATOM 1671 C C . GLN A 1 227 ? -24.615 6.250 21.804 1.00 89.19 227 GLN A C 1
ATOM 1673 O O . GLN A 1 227 ? -23.863 6.232 20.829 1.00 89.19 227 GLN A O 1
ATOM 1678 N N . ALA A 1 228 ? -24.735 5.192 22.612 1.00 90.69 228 ALA A N 1
ATOM 1679 C CA . ALA A 1 228 ? -23.993 3.949 22.412 1.00 90.69 228 ALA A CA 1
ATOM 1680 C C . ALA A 1 228 ? -24.251 3.325 21.026 1.00 90.69 228 ALA A C 1
ATOM 1682 O O . ALA A 1 228 ? -23.316 2.878 20.360 1.00 90.69 228 ALA A O 1
ATOM 1683 N N . ARG A 1 229 ? -25.505 3.358 20.547 1.00 90.19 229 ARG A N 1
ATOM 1684 C CA . ARG A 1 229 ? -25.876 2.858 19.211 1.00 90.19 229 ARG A CA 1
ATOM 1685 C C . ARG A 1 229 ? -25.241 3.658 18.076 1.00 90.19 229 ARG A C 1
ATOM 1687 O O . ARG A 1 229 ? -24.891 3.052 17.063 1.00 90.19 229 ARG A O 1
ATOM 1694 N N . VAL A 1 230 ? -25.095 4.976 18.232 1.00 88.81 230 VAL A N 1
ATOM 1695 C CA . VAL A 1 230 ? -24.394 5.842 17.262 1.00 88.81 230 VAL A CA 1
ATOM 1696 C C . VAL A 1 230 ? -22.913 5.473 17.182 1.00 88.81 230 VAL A C 1
ATOM 1698 O O . VAL A 1 230 ? -22.348 5.439 16.094 1.00 88.81 230 VAL A O 1
ATOM 1701 N N . LEU A 1 231 ? -22.311 5.099 18.312 1.00 88.38 231 LEU A N 1
ATOM 1702 C CA . LEU A 1 231 ? -20.927 4.622 18.404 1.00 88.38 231 LEU A CA 1
ATOM 1703 C C . LEU A 1 231 ? -20.746 3.147 17.994 1.00 88.38 231 LEU A C 1
ATOM 1705 O O . LEU A 1 231 ? -19.679 2.573 18.204 1.00 88.38 231 LEU A O 1
ATOM 1709 N N . GLY A 1 232 ? -21.781 2.518 17.425 1.00 87.69 232 GLY A N 1
ATOM 1710 C CA . GLY A 1 232 ? -21.735 1.141 16.930 1.00 87.69 232 GLY A CA 1
ATOM 1711 C C . GLY A 1 232 ? -21.931 0.058 17.994 1.00 87.69 232 GLY A C 1
ATOM 1712 O O . GLY A 1 232 ? -21.848 -1.124 17.669 1.00 87.69 232 GLY A O 1
ATOM 1713 N N . PHE A 1 233 ? -22.237 0.413 19.245 1.00 90.31 233 PHE A N 1
ATOM 1714 C CA . PHE A 1 233 ? -22.435 -0.558 20.322 1.00 90.31 233 PHE A CA 1
ATOM 1715 C C . PHE A 1 233 ? -23.904 -0.952 20.480 1.00 90.31 233 PHE A C 1
ATOM 1717 O O . PHE A 1 233 ? -24.777 -0.115 20.721 1.00 90.31 233 PHE A O 1
ATOM 1724 N N . ARG A 1 234 ? -24.183 -2.253 20.336 1.00 88.38 234 ARG A N 1
ATOM 1725 C CA . ARG A 1 234 ? -25.528 -2.842 20.430 1.00 88.38 234 ARG A CA 1
ATOM 1726 C C . ARG A 1 234 ? -25.488 -4.116 21.282 1.00 88.38 234 ARG A C 1
ATOM 1728 O O . ARG A 1 234 ? -25.474 -5.207 20.721 1.00 88.38 234 ARG A O 1
ATOM 1735 N N . PRO A 1 235 ? -25.446 -3.998 22.617 1.00 81.06 235 PRO A N 1
ATOM 1736 C CA . PRO A 1 235 ? -25.301 -5.160 23.491 1.00 81.06 235 PRO A CA 1
ATOM 1737 C C . PRO A 1 235 ? -26.577 -6.012 23.620 1.00 81.06 235 PRO A C 1
ATOM 1739 O O . PRO A 1 235 ? -26.515 -7.116 24.141 1.00 81.06 235 PRO A O 1
ATOM 1742 N N . GLY A 1 236 ? -27.735 -5.536 23.150 1.00 81.69 236 GLY A N 1
ATOM 1743 C CA . GLY A 1 236 ? -29.015 -6.191 23.445 1.00 81.69 236 GLY A CA 1
ATOM 1744 C C . GLY A 1 236 ? -29.335 -6.123 24.943 1.00 81.69 236 GLY A C 1
ATOM 1745 O O . GLY A 1 236 ? -28.924 -5.173 25.608 1.00 81.69 236 GLY A O 1
ATOM 1746 N N . ASP A 1 237 ? -30.023 -7.137 25.470 1.00 81.94 237 ASP A N 1
ATOM 1747 C CA . ASP A 1 237 ? -30.435 -7.213 26.885 1.00 81.94 237 ASP A CA 1
ATOM 1748 C C . ASP A 1 237 ? -29.391 -7.901 27.787 1.00 81.94 237 ASP A C 1
ATOM 1750 O O . ASP A 1 237 ? -29.686 -8.340 28.900 1.00 81.94 237 ASP A O 1
ATOM 1754 N N . THR A 1 238 ? -28.150 -8.034 27.312 1.00 82.31 238 THR A N 1
ATOM 1755 C CA . THR A 1 238 ? -27.083 -8.682 28.080 1.00 82.31 238 THR A CA 1
ATOM 1756 C C . THR A 1 238 ? -26.583 -7.792 29.220 1.00 82.31 238 THR A C 1
ATOM 1758 O O . THR A 1 238 ? -26.435 -6.583 29.013 1.00 82.31 238 THR A O 1
ATOM 1761 N N . PRO A 1 239 ? -26.235 -8.358 30.393 1.00 86.75 239 PRO A N 1
ATOM 1762 C CA . PRO A 1 239 ? -25.585 -7.589 31.446 1.00 86.75 239 PRO A CA 1
ATOM 1763 C C . PRO A 1 239 ? -24.273 -6.981 30.942 1.00 86.75 239 PRO A C 1
ATOM 1765 O O . PRO A 1 239 ? -23.511 -7.629 30.227 1.00 86.75 239 PRO A O 1
ATOM 1768 N N . LEU A 1 240 ? -24.002 -5.734 31.321 1.00 90.31 240 LEU A N 1
ATOM 1769 C CA . LEU A 1 240 ? -22.817 -5.004 30.879 1.00 90.31 240 LEU A CA 1
ATOM 1770 C C . LEU A 1 240 ? -21.727 -5.015 31.951 1.00 90.31 240 LEU A C 1
ATOM 1772 O O . LEU A 1 240 ? -22.009 -4.773 33.124 1.00 90.31 240 LEU A O 1
ATOM 1776 N N . LEU A 1 241 ? -20.480 -5.246 31.543 1.00 91.56 241 LEU A N 1
ATOM 1777 C CA . LEU A 1 241 ? -19.302 -5.149 32.400 1.00 91.56 241 LEU A CA 1
ATOM 1778 C C . LEU A 1 241 ? -18.435 -3.958 31.969 1.00 91.56 241 LEU A C 1
ATOM 1780 O O . LEU A 1 241 ? -17.831 -4.011 30.892 1.00 91.56 241 LEU A O 1
ATOM 1784 N N . PRO A 1 242 ? -18.342 -2.893 32.785 1.00 92.50 242 PRO A N 1
ATOM 1785 C CA . PRO A 1 242 ? -17.363 -1.841 32.568 1.00 92.50 242 PRO A CA 1
ATOM 1786 C C . PRO A 1 242 ? -15.973 -2.316 33.008 1.00 92.50 242 PRO A C 1
ATOM 1788 O O . PRO A 1 242 ? -15.799 -2.850 34.10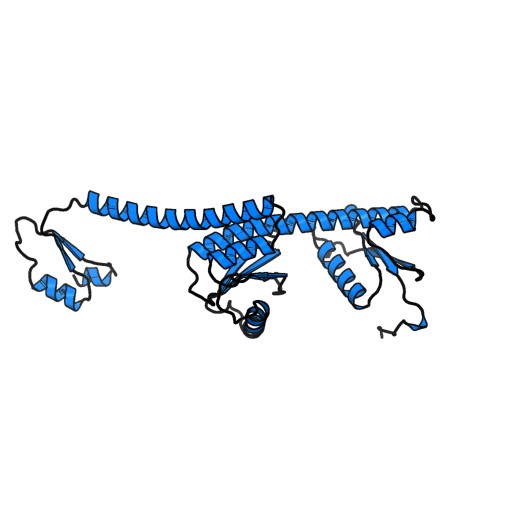4 1.00 92.50 242 PRO A O 1
ATOM 1791 N N . VAL A 1 243 ? -14.969 -2.094 32.165 1.00 92.19 243 VAL A N 1
ATOM 1792 C CA . VAL A 1 243 ? -13.561 -2.403 32.445 1.00 92.19 243 VAL A CA 1
ATOM 1793 C C . VAL A 1 243 ? -12.723 -1.182 32.096 1.00 92.19 243 VAL A C 1
ATOM 1795 O O . VAL A 1 243 ? -12.943 -0.546 31.073 1.00 92.19 243 VAL A O 1
ATOM 1798 N N . VAL A 1 244 ? -11.733 -0.846 32.922 1.00 89.69 244 VAL A N 1
ATOM 1799 C CA . VAL A 1 244 ? -10.739 0.178 32.578 1.00 89.69 244 VAL A CA 1
ATOM 1800 C C . VAL A 1 244 ? -9.367 -0.459 32.635 1.00 89.69 244 VAL A C 1
ATOM 1802 O O . VAL A 1 244 ? -8.902 -0.858 33.701 1.00 89.69 244 VAL A O 1
ATOM 1805 N N . MET A 1 245 ? -8.708 -0.537 31.484 1.00 86.94 245 MET A N 1
ATOM 1806 C CA . MET A 1 245 ? -7.316 -0.961 31.419 1.00 86.94 245 MET A CA 1
ATOM 1807 C C . MET A 1 245 ? -6.401 0.257 31.508 1.00 86.94 245 MET A C 1
ATOM 1809 O O . MET A 1 245 ? -6.661 1.299 30.903 1.00 86.94 245 MET A O 1
ATOM 1813 N N . ARG A 1 246 ? -5.298 0.113 32.241 1.00 82.69 246 ARG A N 1
ATOM 1814 C CA . ARG A 1 246 ? -4.212 1.095 32.302 1.00 82.69 246 ARG A CA 1
ATOM 1815 C C . ARG A 1 246 ? -2.963 0.449 31.718 1.00 82.69 246 ARG A C 1
ATOM 1817 O O . ARG A 1 246 ? -2.533 -0.574 32.248 1.00 82.69 246 ARG A O 1
ATOM 1824 N N . LEU A 1 247 ? -2.372 1.021 30.669 1.00 70.94 247 LEU A N 1
ATOM 1825 C CA . LEU A 1 247 ? -1.079 0.515 30.199 1.00 70.94 247 LEU A CA 1
ATOM 1826 C C . LEU A 1 247 ? 0.044 0.988 31.110 1.00 70.94 247 LEU A C 1
ATOM 1828 O O . LEU A 1 247 ? 0.019 2.093 31.658 1.00 70.94 247 LEU A O 1
ATOM 1832 N N . ALA A 1 248 ? 1.052 0.130 31.240 1.00 70.44 248 ALA A N 1
ATOM 1833 C CA . ALA A 1 248 ? 2.307 0.517 31.848 1.00 70.44 248 ALA A CA 1
ATOM 1834 C C . ALA A 1 248 ? 2.944 1.663 31.029 1.00 70.44 248 ALA A C 1
ATOM 1836 O O . ALA A 1 248 ? 2.897 1.628 29.792 1.00 70.44 248 ALA A O 1
ATOM 1837 N N . PRO A 1 249 ? 3.562 2.663 31.684 1.00 61.78 249 PRO A N 1
ATOM 1838 C CA . PRO A 1 249 ? 4.241 3.771 31.004 1.00 61.78 249 PRO A CA 1
ATOM 1839 C C . PRO A 1 249 ? 5.317 3.293 30.017 1.00 61.78 249 PRO A C 1
ATOM 1841 O O . PRO A 1 249 ? 5.495 3.880 28.956 1.00 61.78 249 PRO A O 1
ATOM 1844 N N . GLU A 1 250 ? 5.976 2.180 30.337 1.00 61.91 250 GLU A N 1
ATOM 1845 C CA . GLU A 1 250 ? 7.023 1.528 29.537 1.00 61.91 250 GLU A CA 1
ATOM 1846 C C . GLU A 1 250 ? 6.503 0.967 28.201 1.00 61.91 250 GLU A C 1
ATOM 1848 O O . GLU A 1 250 ? 7.249 0.879 27.230 1.00 61.91 250 GLU A O 1
ATOM 1853 N N . LEU A 1 251 ? 5.210 0.631 28.131 1.00 56.38 251 LEU A N 1
ATOM 1854 C CA . LEU A 1 251 ? 4.524 0.132 26.933 1.00 56.38 251 LEU A CA 1
ATOM 1855 C C . LEU A 1 251 ? 3.799 1.245 26.159 1.00 56.38 251 LEU A C 1
ATOM 1857 O O . LEU A 1 251 ? 3.123 0.960 25.167 1.00 56.38 251 LEU A O 1
ATOM 1861 N N . SER A 1 252 ? 3.937 2.500 26.607 1.00 53.34 252 SER A N 1
ATOM 1862 C CA . SER A 1 252 ? 3.275 3.684 26.049 1.00 53.34 252 SER A CA 1
ATOM 1863 C C . SER A 1 252 ? 4.202 4.610 25.237 1.00 53.34 252 SER A C 1
ATOM 1865 O O . SER A 1 252 ? 4.123 5.826 25.426 1.00 53.34 252 SER A O 1
ATOM 1867 N N . PRO A 1 253 ? 5.052 4.141 24.296 1.00 49.97 253 PRO A N 1
ATOM 1868 C CA . PRO A 1 253 ? 5.478 5.046 23.243 1.00 49.97 253 PRO A CA 1
ATOM 1869 C C . PRO A 1 253 ? 4.244 5.429 22.416 1.00 49.97 253 PRO A C 1
ATOM 1871 O O . PRO A 1 253 ? 3.352 4.614 22.156 1.00 49.97 253 PRO A O 1
ATOM 1874 N N . SER A 1 254 ? 4.181 6.708 22.069 1.00 53.38 254 SER A N 1
ATOM 1875 C CA . SER A 1 254 ? 3.118 7.434 21.374 1.00 53.38 254 SER A CA 1
ATOM 1876 C C . SER A 1 254 ? 2.612 6.703 20.118 1.00 53.38 254 SER A C 1
ATOM 1878 O O . SER A 1 254 ? 3.028 7.007 19.004 1.00 53.38 254 SER A O 1
ATOM 1880 N N . GLY A 1 255 ? 1.737 5.707 20.277 1.00 54.12 255 GLY A N 1
ATOM 1881 C CA . GLY A 1 255 ? 1.198 4.942 19.146 1.00 54.12 255 GLY A CA 1
ATOM 1882 C C . GLY A 1 255 ? 0.781 3.495 19.418 1.00 54.12 255 GLY A C 1
ATOM 1883 O O . GLY A 1 255 ? 0.100 2.920 18.571 1.00 54.12 255 GLY A O 1
ATOM 1884 N N . ASN A 1 256 ? 1.123 2.903 20.570 1.00 62.28 256 ASN A N 1
ATOM 1885 C CA . ASN A 1 256 ? 0.880 1.467 20.799 1.00 62.28 256 ASN A CA 1
ATOM 1886 C C . ASN A 1 256 ? -0.566 1.105 21.220 1.00 62.28 256 ASN A C 1
ATOM 1888 O O . ASN A 1 256 ? -0.975 -0.053 21.151 1.00 62.28 256 ASN A O 1
ATOM 1892 N N . TRP A 1 257 ? -1.386 2.091 21.603 1.00 70.50 257 TRP A N 1
ATOM 1893 C CA . TRP A 1 257 ? -2.780 1.871 22.019 1.00 70.50 257 TRP A CA 1
ATOM 1894 C C . TRP A 1 257 ? -3.657 1.319 20.902 1.00 70.50 257 TRP A C 1
ATOM 1896 O O . TRP A 1 257 ? -4.511 0.485 21.166 1.00 70.50 257 TRP A O 1
ATOM 1906 N N . ALA A 1 258 ? -3.448 1.766 19.662 1.00 66.06 258 ALA A N 1
ATOM 1907 C CA . ALA A 1 258 ? -4.254 1.324 18.527 1.00 66.06 258 ALA A CA 1
ATOM 1908 C C . ALA A 1 258 ? -4.041 -0.166 18.223 1.00 66.06 258 ALA A C 1
ATOM 1910 O O . ALA A 1 258 ? -4.991 -0.859 17.871 1.00 66.06 258 ALA A O 1
ATOM 1911 N N . LEU A 1 259 ? -2.809 -0.662 18.391 1.00 68.25 259 LEU A N 1
ATOM 1912 C CA . LEU A 1 259 ? -2.490 -2.076 18.207 1.00 68.25 259 LEU A CA 1
ATOM 1913 C C . LEU A 1 259 ? -3.133 -2.924 19.309 1.00 68.25 259 LEU A C 1
ATOM 1915 O O . LEU A 1 259 ? -3.821 -3.892 19.003 1.00 68.25 259 LEU A O 1
ATOM 1919 N N . LEU A 1 260 ? -2.979 -2.516 20.574 1.00 75.19 260 LEU A N 1
ATOM 1920 C CA . LEU A 1 260 ? -3.610 -3.203 21.703 1.00 75.19 260 LEU A CA 1
ATOM 1921 C C . LEU A 1 260 ? -5.138 -3.187 21.596 1.00 75.19 260 LEU A C 1
ATOM 1923 O O . LEU A 1 260 ? -5.778 -4.218 21.753 1.00 75.19 260 LEU A O 1
ATOM 1927 N N . ALA A 1 261 ? -5.723 -2.019 21.328 1.00 75.56 261 ALA A N 1
ATOM 1928 C CA . ALA A 1 261 ? -7.160 -1.854 21.172 1.00 75.56 261 ALA A CA 1
ATOM 1929 C C . ALA A 1 261 ? -7.697 -2.771 20.075 1.00 75.56 261 ALA A C 1
ATOM 1931 O O . ALA A 1 261 ? -8.702 -3.444 20.279 1.00 75.56 261 ALA A O 1
ATOM 1932 N N . ARG A 1 262 ? -7.000 -2.835 18.935 1.00 73.88 262 ARG A N 1
ATOM 1933 C CA . ARG A 1 262 ? -7.360 -3.723 17.835 1.00 73.88 262 ARG A CA 1
ATOM 1934 C C . ARG A 1 262 ? -7.257 -5.194 18.225 1.00 73.88 262 ARG A C 1
ATOM 1936 O O . ARG A 1 262 ? -8.212 -5.914 17.981 1.00 73.88 262 ARG A O 1
ATOM 1943 N N . ALA A 1 263 ? -6.168 -5.612 18.868 1.00 78.56 263 ALA A N 1
ATOM 1944 C CA . ALA A 1 263 ? -6.010 -6.990 19.331 1.00 78.56 263 ALA A CA 1
ATOM 1945 C C . ALA A 1 263 ? -7.129 -7.386 20.307 1.00 78.56 263 ALA A C 1
ATOM 1947 O O . ALA A 1 263 ? -7.765 -8.417 20.141 1.00 78.56 263 ALA A O 1
ATOM 1948 N N . VAL A 1 264 ? -7.445 -6.526 21.279 1.00 83.44 264 VAL A N 1
ATOM 1949 C CA . VAL A 1 264 ? -8.532 -6.769 22.239 1.00 83.44 264 VAL A CA 1
ATOM 1950 C C . VAL A 1 264 ? -9.895 -6.824 21.546 1.00 83.44 264 VAL A C 1
ATOM 1952 O O . VAL A 1 264 ? -10.707 -7.686 21.870 1.00 83.44 264 VAL A O 1
ATOM 1955 N N . LEU A 1 265 ? -10.156 -5.932 20.585 1.00 81.56 265 LEU A N 1
ATOM 1956 C CA . LEU A 1 265 ? -11.384 -5.960 19.788 1.00 81.56 265 LEU A CA 1
ATOM 1957 C C . LEU A 1 265 ? -11.489 -7.238 18.948 1.00 81.56 265 LEU A C 1
ATOM 1959 O O . LEU A 1 265 ? -12.559 -7.836 18.921 1.00 81.56 265 LEU A O 1
ATOM 1963 N N . GLU A 1 266 ? -10.410 -7.656 18.283 1.00 80.94 266 GLU A N 1
ATOM 1964 C CA . GLU A 1 266 ? -10.364 -8.876 17.468 1.00 80.94 266 GLU A CA 1
ATOM 1965 C C . GLU A 1 266 ? -10.599 -10.126 18.328 1.00 80.94 266 GLU A C 1
ATOM 1967 O O . GLU A 1 266 ? -11.464 -10.936 17.993 1.00 80.94 266 GLU A O 1
ATOM 1972 N N . GLU A 1 267 ? -9.929 -10.240 19.477 1.00 86.06 267 GLU A N 1
ATOM 1973 C CA . GLU A 1 267 ? -10.113 -11.353 20.416 1.00 86.06 267 GLU A CA 1
ATOM 1974 C C . GLU A 1 267 ? -11.547 -11.414 20.958 1.00 86.06 267 GLU A C 1
ATOM 1976 O O . GLU A 1 267 ? -12.197 -12.458 20.890 1.00 86.06 267 GLU A O 1
ATOM 1981 N N . LEU A 1 268 ? -12.099 -10.290 21.427 1.00 85.50 268 LEU A N 1
ATOM 1982 C CA . LEU A 1 268 ? -13.468 -10.240 21.954 1.00 85.50 268 LEU A CA 1
ATOM 1983 C C . LEU A 1 268 ? -14.525 -10.480 20.868 1.00 85.50 268 LEU A C 1
ATOM 1985 O O . LEU A 1 268 ? -15.530 -11.151 21.117 1.00 85.50 268 LEU A O 1
ATOM 1989 N N . ALA A 1 269 ? -14.296 -9.979 19.653 1.00 81.75 269 ALA A N 1
ATOM 1990 C CA . ALA A 1 269 ? -15.165 -10.244 18.514 1.00 81.75 269 ALA A CA 1
ATOM 1991 C C . ALA A 1 269 ? -15.117 -11.721 18.095 1.00 81.75 269 ALA A C 1
ATOM 1993 O O . ALA A 1 269 ? -16.160 -12.275 17.744 1.00 81.75 269 ALA A O 1
ATOM 1994 N N . SER A 1 270 ? -13.954 -12.380 18.185 1.00 81.00 270 SER A N 1
ATOM 1995 C CA . SER A 1 270 ? -13.810 -13.812 17.877 1.00 81.00 270 SER A CA 1
ATOM 1996 C C . SER A 1 270 ? -14.677 -14.690 18.788 1.00 81.00 270 SER A C 1
ATOM 1998 O O . SER A 1 270 ? -15.258 -15.680 18.343 1.00 81.00 270 SER A O 1
ATOM 2000 N N . VAL A 1 271 ? -14.859 -14.266 20.044 1.00 84.25 271 VAL A N 1
ATOM 2001 C CA . VAL A 1 271 ? -15.767 -14.893 21.012 1.00 84.25 271 VAL A CA 1
ATOM 2002 C C . VAL A 1 271 ? -17.153 -14.243 21.024 1.00 84.25 271 VAL A C 1
ATOM 2004 O O . VAL A 1 271 ? -17.932 -14.469 21.946 1.00 84.25 271 VAL A O 1
ATOM 2007 N N . GLY A 1 272 ? -17.512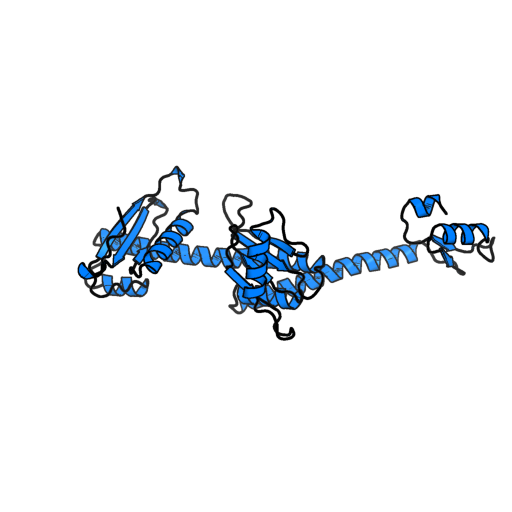 -13.448 20.013 1.00 81.69 272 GLY A N 1
ATOM 2008 C CA . GLY A 1 272 ? -18.844 -12.860 19.841 1.00 81.69 272 GLY A CA 1
ATOM 2009 C C . GLY A 1 272 ? -19.318 -11.991 21.009 1.00 81.69 272 GLY A C 1
ATOM 2010 O O . GLY A 1 272 ? -20.519 -11.926 21.264 1.00 81.69 272 GLY A O 1
ATOM 2011 N N . VAL A 1 273 ? -18.396 -11.382 21.758 1.00 86.44 273 VAL A N 1
ATOM 2012 C CA . VAL A 1 273 ? -18.707 -10.472 22.865 1.00 86.44 273 VAL A CA 1
ATOM 2013 C C . VAL A 1 273 ? -18.872 -9.061 22.297 1.00 86.44 273 VAL A C 1
ATOM 2015 O O . VAL A 1 273 ? -17.904 -8.509 21.767 1.00 86.44 273 VAL A O 1
ATOM 2018 N N . PRO A 1 274 ? -20.063 -8.436 22.400 1.00 88.12 274 PRO A N 1
ATOM 2019 C CA . PRO A 1 274 ? -20.223 -7.036 22.038 1.00 88.12 274 PRO A CA 1
ATOM 2020 C C . PRO A 1 274 ? -19.301 -6.184 22.907 1.00 88.12 274 PRO A C 1
ATOM 2022 O O . PRO A 1 274 ? -19.328 -6.290 24.133 1.00 88.12 274 PRO A O 1
ATOM 2025 N N . VAL A 1 275 ? -18.511 -5.310 22.293 1.00 90.81 275 VAL A N 1
ATOM 2026 C CA . VAL A 1 275 ? -17.569 -4.451 23.013 1.00 90.81 275 VAL A CA 1
ATOM 2027 C C . VAL A 1 275 ? -17.600 -3.033 22.463 1.00 90.81 275 VAL A C 1
ATOM 2029 O O . VAL A 1 275 ? -17.567 -2.814 21.253 1.00 90.81 275 VAL A O 1
ATOM 2032 N N . LEU A 1 276 ? -17.639 -2.060 23.369 1.00 91.62 276 LEU A N 1
ATOM 2033 C CA . LEU A 1 276 ? -17.330 -0.666 23.082 1.00 91.62 276 LEU A CA 1
ATOM 2034 C C . LEU A 1 276 ? -15.999 -0.330 23.747 1.00 91.62 276 LEU A C 1
ATOM 2036 O O . LEU A 1 276 ? -15.911 -0.324 24.970 1.00 91.62 276 LEU A O 1
ATOM 2040 N N . LEU A 1 277 ? -14.971 -0.063 22.946 1.00 90.81 277 LEU A N 1
ATOM 2041 C CA . LEU A 1 277 ? -13.630 0.288 23.415 1.00 90.81 277 LEU A CA 1
ATOM 2042 C C . LEU A 1 277 ? -13.325 1.741 23.059 1.00 90.81 277 LEU A C 1
ATOM 2044 O O . LEU A 1 277 ? -13.493 2.140 21.908 1.00 90.81 277 LEU A O 1
ATOM 2048 N N . GLY A 1 278 ? -12.858 2.516 24.035 1.00 89.44 278 GLY A N 1
ATOM 2049 C CA . GLY A 1 278 ? -12.364 3.874 23.835 1.00 89.44 278 GLY A CA 1
ATOM 2050 C C . GLY A 1 278 ? -10.921 4.050 24.299 1.00 89.44 278 GLY A C 1
ATOM 2051 O O . GLY A 1 278 ? -10.383 3.206 25.009 1.00 89.44 278 GLY A O 1
ATOM 2052 N N . VAL A 1 279 ? -10.285 5.160 23.921 1.00 86.69 279 VAL A N 1
ATOM 2053 C CA . VAL A 1 279 ? -8.925 5.501 24.377 1.00 86.69 279 VAL A CA 1
ATOM 2054 C C . VAL A 1 279 ? -8.884 6.893 24.995 1.00 86.69 279 VAL A C 1
ATOM 2056 O O . VAL A 1 279 ? -9.491 7.831 24.483 1.00 86.69 279 VAL A O 1
ATOM 2059 N N . ARG A 1 280 ? -8.119 7.041 26.081 1.00 83.94 280 ARG A N 1
ATOM 2060 C CA . ARG A 1 280 ? -7.835 8.314 26.759 1.00 83.94 280 ARG A CA 1
ATOM 2061 C C . ARG A 1 280 ? -6.319 8.511 26.845 1.00 83.94 280 ARG A C 1
ATOM 2063 O O . ARG A 1 280 ? -5.724 8.210 27.882 1.00 83.94 280 ARG A O 1
ATOM 2070 N N . PRO A 1 281 ? -5.676 9.006 25.768 1.00 71.31 281 PRO A N 1
ATOM 2071 C CA . PRO A 1 281 ? -4.217 9.079 25.683 1.00 71.31 281 PRO A CA 1
ATOM 2072 C C . PRO A 1 281 ? -3.587 9.931 26.790 1.00 71.31 281 PRO A C 1
ATOM 2074 O O . PRO A 1 281 ? -2.552 9.560 27.327 1.00 71.31 281 PRO A O 1
ATOM 2077 N N . VAL A 1 282 ? -4.240 11.037 27.168 1.00 72.75 282 VAL A N 1
ATOM 2078 C CA . VAL A 1 282 ? -3.765 11.953 28.223 1.00 72.75 282 VAL A CA 1
ATOM 2079 C C . VAL A 1 282 ? -3.746 11.282 29.601 1.00 72.75 282 VAL A C 1
ATOM 2081 O O . VAL A 1 282 ? -2.890 11.584 30.424 1.00 72.75 282 VAL A O 1
ATOM 2084 N N . GLU A 1 283 ? -4.661 10.345 29.851 1.00 74.19 283 GLU A N 1
ATOM 2085 C CA . GLU A 1 283 ? -4.803 9.668 31.147 1.00 74.19 283 GLU A CA 1
ATOM 2086 C C . GLU A 1 283 ? -4.160 8.277 31.185 1.00 74.19 283 GLU A C 1
ATOM 2088 O O . GLU A 1 283 ? -4.121 7.646 32.242 1.00 74.19 283 GLU A O 1
ATOM 2093 N N . GLY A 1 284 ? -3.692 7.766 30.041 1.00 76.44 284 GLY A N 1
ATOM 2094 C CA . GLY A 1 284 ? -3.165 6.406 29.920 1.00 76.44 284 GLY A CA 1
ATOM 2095 C C . GLY A 1 284 ? -4.210 5.321 30.211 1.00 76.44 284 GLY A C 1
ATOM 2096 O O . GLY A 1 284 ? -3.873 4.270 30.765 1.00 76.44 284 GLY A O 1
ATOM 2097 N N . ARG A 1 285 ? -5.484 5.577 29.883 1.00 83.69 285 ARG A N 1
ATOM 2098 C CA . ARG A 1 285 ? -6.611 4.668 30.148 1.00 83.69 285 ARG A CA 1
ATOM 2099 C C . ARG A 1 285 ? -7.272 4.198 28.855 1.00 83.69 285 ARG A C 1
ATOM 2101 O O . ARG A 1 285 ? -7.436 4.968 27.910 1.00 83.69 285 ARG A O 1
ATOM 2108 N N . VAL A 1 286 ? -7.708 2.943 28.853 1.00 87.50 286 VAL A N 1
ATOM 2109 C CA . VAL A 1 286 ? -8.560 2.340 27.822 1.00 87.50 286 VAL A CA 1
ATOM 2110 C C . VAL A 1 286 ? -9.837 1.891 28.520 1.00 87.50 286 VAL A C 1
ATOM 2112 O O . VAL A 1 286 ? -9.837 0.827 29.144 1.00 87.50 286 VAL A O 1
ATOM 2115 N N . PRO A 1 287 ? -10.896 2.715 28.530 1.00 90.88 287 PRO A N 1
ATOM 2116 C CA . PRO A 1 287 ? -12.201 2.277 28.998 1.00 90.88 287 PRO A CA 1
ATOM 2117 C C . PRO A 1 287 ? -12.838 1.313 27.990 1.00 90.88 287 PRO A C 1
ATOM 2119 O O . PRO A 1 287 ? -12.762 1.511 26.775 1.00 90.88 287 PRO A O 1
ATOM 2122 N N . LEU A 1 288 ? -13.489 0.280 28.511 1.00 92.31 288 LEU A N 1
ATOM 2123 C CA . LEU A 1 288 ? -14.246 -0.710 27.763 1.00 92.31 288 LEU A CA 1
ATOM 2124 C C . LEU A 1 288 ? -15.599 -0.944 28.425 1.00 92.31 288 LEU A C 1
ATOM 2126 O O . LEU A 1 288 ? -15.723 -0.926 29.651 1.00 92.31 288 LEU A O 1
ATOM 2130 N N . LEU A 1 289 ? -16.595 -1.241 27.603 1.00 93.19 289 LEU A N 1
ATOM 2131 C CA . LEU A 1 289 ? -17.895 -1.731 28.032 1.00 93.19 289 LEU A CA 1
ATOM 2132 C C . LEU A 1 289 ? -18.198 -3.020 27.271 1.00 93.19 289 LEU A C 1
ATOM 2134 O O . LEU A 1 289 ? -18.273 -3.013 26.043 1.00 93.19 289 LEU A O 1
ATOM 2138 N N . LEU A 1 290 ? -18.321 -4.123 28.005 1.00 91.69 290 LEU A N 1
ATOM 2139 C CA . LEU A 1 290 ? -18.476 -5.473 27.463 1.00 91.69 290 LEU A CA 1
ATOM 2140 C C . LEU A 1 290 ? -19.905 -5.970 27.681 1.00 91.69 290 LEU A C 1
ATOM 2142 O O . LEU A 1 290 ? -20.428 -5.848 28.785 1.00 91.69 290 LEU A O 1
ATOM 2146 N N . GLY A 1 291 ? -20.518 -6.570 26.663 1.00 89.44 291 GLY A N 1
ATOM 2147 C CA . GLY A 1 291 ? -21.755 -7.339 26.802 1.00 89.44 291 GLY A CA 1
ATOM 2148 C C . GLY A 1 291 ? -21.450 -8.750 27.293 1.00 89.44 291 GLY A C 1
ATOM 2149 O O . GLY A 1 291 ? -20.854 -9.550 26.574 1.00 89.44 291 GLY A O 1
ATOM 2150 N N . LEU A 1 292 ? -21.830 -9.072 28.525 1.00 82.75 292 LEU A N 1
ATOM 2151 C CA . LEU A 1 292 ? -21.618 -10.398 29.090 1.00 82.75 292 LEU A CA 1
ATOM 2152 C C . LEU A 1 292 ? -22.678 -11.371 28.578 1.00 82.75 292 LEU A C 1
ATOM 2154 O O . LEU A 1 292 ? -23.873 -11.152 28.754 1.00 82.75 292 LEU A O 1
ATOM 2158 N N . ARG A 1 293 ? -22.246 -12.517 28.050 1.00 72.75 293 ARG A N 1
ATOM 2159 C CA . ARG A 1 293 ? -23.160 -13.623 27.735 1.00 72.75 293 ARG A CA 1
ATOM 2160 C C . ARG A 1 293 ? -23.942 -14.075 28.971 1.00 72.75 293 ARG A C 1
ATOM 2162 O O . ARG A 1 293 ? -23.478 -13.919 30.115 1.00 72.75 293 ARG A O 1
ATOM 2169 N N . SER A 1 294 ? -25.113 -14.661 28.727 1.00 67.75 294 SER A N 1
ATOM 2170 C CA . SER A 1 294 ? -25.918 -15.280 29.778 1.00 67.75 294 SER A CA 1
ATOM 2171 C C . SER A 1 294 ? -25.115 -16.384 30.478 1.00 67.75 294 SER A C 1
ATOM 2173 O O . SER A 1 294 ? -24.224 -16.989 29.885 1.00 67.75 294 SER A O 1
ATOM 2175 N N . GLU A 1 295 ? -25.375 -16.620 31.764 1.00 64.19 295 GLU A N 1
ATOM 2176 C CA . GLU A 1 295 ? -24.572 -17.530 32.596 1.00 64.19 295 GLU A CA 1
ATOM 2177 C C . GLU A 1 295 ? -24.472 -18.953 32.011 1.00 64.19 295 GLU A C 1
ATOM 2179 O O . GLU A 1 295 ? -23.415 -19.570 32.094 1.00 64.19 295 GLU A O 1
ATOM 2184 N N . GLY A 1 296 ? -25.518 -19.427 31.321 1.00 63.41 296 GLY A N 1
ATOM 2185 C CA . GLY A 1 296 ? -25.554 -20.740 30.663 1.00 63.41 296 GLY A CA 1
ATOM 2186 C C . GLY A 1 296 ? -24.775 -20.849 29.344 1.00 63.41 296 GLY A C 1
ATOM 2187 O O . GLY A 1 296 ? -24.551 -21.955 28.864 1.00 63.41 296 GLY A O 1
ATOM 2188 N N . GLU A 1 297 ? -24.340 -19.731 28.762 1.00 64.94 297 GLU A N 1
ATOM 2189 C CA . GLU A 1 297 ? -23.575 -19.676 27.502 1.00 64.94 297 GLU A CA 1
ATOM 2190 C C . GLU A 1 297 ? -22.082 -19.392 27.732 1.00 64.94 297 GLU A C 1
ATOM 2192 O O . GLU A 1 297 ? -21.300 -19.268 26.781 1.00 64.94 297 GLU A O 1
ATOM 2197 N N . ARG A 1 298 ? -21.677 -19.251 29.000 1.00 64.31 298 ARG A N 1
ATOM 2198 C CA . ARG A 1 298 ? -20.283 -19.058 29.398 1.00 64.31 298 ARG A CA 1
ATOM 2199 C C . ARG A 1 298 ? -19.603 -20.420 29.468 1.00 64.31 298 ARG A C 1
ATOM 2201 O O . ARG A 1 298 ? -19.707 -21.128 30.463 1.00 64.31 298 ARG A O 1
ATOM 2208 N N . THR A 1 299 ? -18.874 -20.791 28.424 1.00 59.22 299 THR A N 1
ATOM 2209 C CA . THR A 1 299 ? -17.861 -21.843 28.550 1.00 59.22 299 THR A CA 1
ATOM 2210 C C . THR A 1 299 ? -16.740 -21.319 29.441 1.00 59.22 299 THR A C 1
ATOM 2212 O O . THR A 1 299 ? -16.219 -20.233 29.186 1.00 59.22 299 THR A O 1
ATOM 2215 N N . ALA A 1 300 ? -16.376 -22.058 30.490 1.00 58.00 300 ALA A N 1
ATOM 2216 C CA . ALA A 1 300 ? -15.177 -21.760 31.264 1.00 58.00 300 ALA A CA 1
ATOM 2217 C C . ALA A 1 300 ? -13.966 -21.861 30.324 1.00 58.00 300 ALA A C 1
ATOM 2219 O O . ALA A 1 300 ? -13.621 -22.945 29.862 1.00 58.00 300 ALA A O 1
ATOM 2220 N N . VAL A 1 301 ? -13.373 -20.719 29.984 1.00 59.34 301 VAL A N 1
ATOM 2221 C CA . VAL A 1 301 ? -12.132 -20.632 29.206 1.00 59.34 301 VAL A CA 1
ATOM 2222 C C . VAL A 1 301 ? -11.112 -19.905 30.074 1.00 59.34 301 VAL A C 1
ATOM 2224 O O . VAL A 1 301 ? -10.758 -18.766 29.799 1.00 59.34 301 VAL A O 1
ATOM 2227 N N . ALA A 1 302 ? -10.746 -20.522 31.197 1.00 47.19 302 ALA A N 1
ATOM 2228 C CA . ALA A 1 302 ? -9.565 -20.188 31.993 1.00 47.19 302 ALA A CA 1
ATOM 2229 C C . ALA A 1 302 ? -9.424 -21.220 33.127 1.00 47.19 302 ALA A C 1
ATOM 2231 O O . ALA A 1 302 ? -10.259 -21.232 34.031 1.00 47.19 302 ALA A O 1
ATOM 2232 N N . ASP A 1 303 ? -8.387 -22.057 33.046 1.00 35.72 303 ASP A N 1
ATOM 2233 C CA . ASP A 1 303 ? -7.664 -22.581 34.217 1.00 35.72 303 ASP A CA 1
ATOM 2234 C C . ASP A 1 303 ? -6.431 -21.689 34.435 1.00 35.72 303 ASP A C 1
ATOM 2236 O O . ASP A 1 303 ? -5.815 -21.296 33.412 1.00 35.72 303 ASP A O 1
#

Foldseek 3Di:
DLVVLVVVDQAAEDEDDPPDPDDDVVVVVVCVVSVHHYHYDDDDDPPVVVVVVVVVVVVVVVVVLVVLLVVLLVQLVVCVVVVHADASNQQSLQQSQQFKKFKFFPVRHTDDIYHHPDDDDDDDRVNVSVVLVVVVVVDPDHPPQKDKDFQDQDDPPPDDGGIIMITGQPPHGDDPSSNSNVNSSSPVNNVRVNVVVVVVQVLQAVLVVLLVCVVVVVDDPVCSQVVCVVSVFDLDPFDKDKDKDADDPVCDDPPCVVVVVVVVVVVCVVVPWGKRWHDDSVVRIIIMMIGDDDPVPDDPPDD

pLDDT: mean 82.09, std 12.38, range [35.72, 96.88]

Secondary structure (DSSP, 8-state):
-HHHHTTT-S-EEEE--TT-SS--HHHHHHHHHTT--EEEESS---HHHHHHHHHHHHHHHHHHHHHHHHHHHHHHHHHHHTT--HHHHHHHHHHHHTS-EEEE-TTS-EEEEE--TTS-S---HHHHHHHHHHHHTT-SSPPTTEEEEEEE--SSSTT-EEEEEEEE-SSSPPPHHHHHHHHHHHHHHHHHHHHHHHHHHHHHHHHHHHHHHHHTT-S-TTTHHHHHHHTT---TTSPEEEEEEE--GGG-STTTHHHHHHHHHHHHHHTT--EEE--BTTTTEEEEEEEPPPGGG------

Radius of gyration: 31.14 Å; chains: 1; bounding box: 78×39×84 Å